Protein AF-A0A7S4WFC2-F1 (afdb_monomer)

Secondary structure (DSSP, 8-state):
-PPP------------------------TTHHHHHHHHHHHHHHHHHHHTT--HHHHHHHHHHHHTTS-HHHHHHHHHHH------------------------------------------------------------------HHHHHHHHTSHHHHHHTHHHHHTT-HHHHHHHHHHHHHTTTHHHHHHHHHHHHHHHHHHHHT-SEE-STT--EE--GGGHHHHHHHHHHHHHHHHHHHHHHHHHHHHHHHHHHHHHHHHHHH-HHHHHHHHHTS-----

Foldseek 3Di:
DDDDDDDDDDDDDPPPDDDPDDDDPPPDPPPVVVVVLLVLVLVLVVCVLQVPDPVVSVVSVVVSLVVPPPVVNVVVCVVVPDDPDDPDDDDDDDDDDDDDDDDDDDDDDDDDDDDDDDDDDDDDDPPPPPPPDPPVPPPPVVPQQFLLVLLVLVLDPVSQLQQVSCVSLVVVVVSVVLNVLCVVSVNPSSVVNSVVVLVQSLVCLCVLPQFRPPSNRTDGHDSVRSVVSVVSSVVSVVCVVVVVVVVVVVVVVVVVVVVVVVVVVVVVDVVVVVVVVVVPPPPDD

Sequence (285 aa):
PSWPESLPTQLEKPLLQSASLPASPRMSPLLPARLAKCGLCAAALLSVAAGEQPSSIEPRLQAVASSAGEDDASFLLQRTLMPAKAGAAASSQEAGGGTFERSPSVSVLMSSAVSDGMGIGSHALAQSSSRQEIEKGAVTSEVVKDKSALLAIEMFPPAWLLGLDRFYLGSFRTGIAKVLVSLLTLSLGGFAWGLVDFSAVVLNALRKEESIHVLGMHVDFTPNTLQAAFVLAVVDLVMLPLWVVAAKYAWKVRKGHRMERLKANAMKSPHFKTAAAADNPVKGT

Mean predicted aligned error: 17.45 Å

Radius of gyration: 34.37 Å; Cα contacts (8 Å, |Δi|>4): 127; chains: 1; bounding box: 94×67×101 Å

Solvent-accessible surface area (backbone atoms only — not comparable to full-atom values): 18298 Å² total; per-residue (Å²): 140,84,80,84,89,83,79,81,89,82,81,77,84,78,79,86,70,84,72,81,72,77,81,74,78,81,76,71,86,64,62,66,63,56,54,56,55,51,52,54,55,52,52,54,51,50,44,56,73,71,64,56,59,70,83,71,50,49,68,58,53,51,58,51,44,76,72,40,61,79,86,57,34,60,66,54,51,65,69,73,69,66,76,90,76,80,90,85,75,89,81,92,81,80,93,74,90,76,94,74,92,75,87,77,90,80,87,78,79,87,80,90,75,91,77,92,76,93,75,93,74,94,77,80,93,74,84,76,81,75,80,74,75,85,68,86,65,86,75,73,71,76,76,82,61,58,55,48,58,56,51,58,50,58,71,35,72,69,37,40,43,55,27,48,68,34,48,74,74,66,41,52,70,61,18,53,51,40,35,50,44,8,63,76,47,74,44,53,49,10,45,57,52,28,51,53,53,49,50,53,53,39,52,38,28,70,68,56,54,51,62,45,82,60,94,88,41,81,51,75,40,65,77,89,39,38,64,60,26,31,53,49,37,53,50,48,64,62,44,49,62,52,50,52,52,50,50,53,49,52,50,51,53,54,51,49,56,53,50,52,53,50,51,58,52,52,73,68,36,67,71,56,55,56,56,63,53,65,75,54,73,78,84,76,126

Organism: NCBI:txid311494

Structure (mmCIF, N/CA/C/O backbone):
data_AF-A0A7S4WFC2-F1
#
_entry.id   AF-A0A7S4WFC2-F1
#
loop_
_atom_site.group_PDB
_atom_site.id
_atom_site.type_symbol
_atom_site.label_atom_id
_atom_site.label_alt_id
_atom_site.label_comp_id
_atom_site.label_asym_id
_atom_site.label_entity_id
_atom_site.label_seq_id
_atom_site.pdbx_PDB_ins_code
_atom_site.Cartn_x
_atom_site.Cartn_y
_atom_site.Cartn_z
_atom_site.occupancy
_atom_site.B_iso_or_equiv
_atom_site.auth_seq_id
_atom_site.auth_comp_id
_atom_site.auth_asym_id
_atom_site.auth_atom_id
_atom_site.pdbx_PDB_model_num
ATOM 1 N N . PRO A 1 1 ? -4.093 -36.799 -49.318 1.00 52.41 1 PRO A N 1
ATOM 2 C CA . PRO A 1 1 ? -3.409 -35.531 -48.975 1.00 52.41 1 PRO A CA 1
ATOM 3 C C . PRO A 1 1 ? -2.200 -35.817 -48.072 1.00 52.41 1 PRO A C 1
ATOM 5 O O . PRO A 1 1 ? -2.279 -35.763 -46.849 1.00 52.41 1 PRO A O 1
ATOM 8 N N . SER A 1 2 ? -1.120 -36.244 -48.717 1.00 54.75 2 SER A N 1
ATOM 9 C CA . SER A 1 2 ? 0.165 -36.620 -48.130 1.00 54.75 2 SER A CA 1
ATOM 10 C C . SER A 1 2 ? 1.044 -35.380 -47.966 1.00 54.75 2 SER A C 1
ATOM 12 O O . SER A 1 2 ? 1.357 -34.715 -48.953 1.00 54.75 2 SER A O 1
ATOM 14 N N . TRP A 1 3 ? 1.428 -35.072 -46.730 1.00 57.53 3 TRP A N 1
ATOM 15 C CA . TRP A 1 3 ? 2.431 -34.053 -46.420 1.00 57.53 3 TRP A CA 1
ATOM 16 C C . TRP A 1 3 ? 3.835 -34.632 -46.647 1.00 57.53 3 TRP A C 1
ATOM 18 O O . TRP A 1 3 ? 4.069 -35.761 -46.216 1.00 57.53 3 TRP A O 1
ATOM 28 N N . PRO A 1 4 ? 4.769 -33.914 -47.295 1.00 62.41 4 PRO A N 1
ATOM 29 C CA . PRO A 1 4 ? 6.136 -34.395 -47.422 1.00 62.41 4 PRO A CA 1
ATOM 30 C C . PRO A 1 4 ? 6.951 -34.099 -46.154 1.00 62.41 4 PRO A C 1
ATOM 32 O O . PRO A 1 4 ? 7.176 -32.944 -45.786 1.00 62.41 4 PRO A O 1
ATOM 35 N N . GLU A 1 5 ? 7.419 -35.173 -45.518 1.00 59.69 5 GLU A N 1
ATOM 36 C CA . GLU A 1 5 ? 8.632 -35.206 -44.702 1.00 59.69 5 GLU A CA 1
ATOM 37 C C . GLU A 1 5 ? 9.844 -34.889 -45.583 1.00 59.69 5 GLU A C 1
ATOM 39 O O . GLU A 1 5 ? 10.191 -35.684 -46.448 1.00 59.69 5 GLU A O 1
ATOM 44 N N . SER A 1 6 ? 10.490 -33.746 -45.351 1.00 68.56 6 SER A N 1
ATOM 45 C CA . SER A 1 6 ? 11.953 -33.594 -45.389 1.00 68.56 6 SER A CA 1
ATOM 46 C C . SER A 1 6 ? 12.306 -32.110 -45.322 1.00 68.56 6 SER A C 1
ATOM 48 O O . SER A 1 6 ? 12.121 -31.381 -46.298 1.00 68.56 6 SER A O 1
ATOM 50 N N . LEU A 1 7 ? 12.871 -31.666 -44.200 1.00 55.25 7 LEU A N 1
ATOM 51 C CA . LEU A 1 7 ? 13.718 -30.477 -44.183 1.00 55.25 7 LEU A CA 1
ATOM 52 C C . LEU A 1 7 ? 15.073 -30.846 -43.568 1.00 55.25 7 LEU A C 1
ATOM 54 O O . LEU A 1 7 ? 15.112 -31.556 -42.560 1.00 55.25 7 LEU A O 1
ATOM 58 N N . PRO A 1 8 ? 16.173 -30.413 -44.202 1.00 56.69 8 PRO A N 1
ATOM 59 C CA . PRO A 1 8 ? 17.506 -30.897 -43.912 1.00 56.69 8 PRO A CA 1
ATOM 60 C C . PRO A 1 8 ? 18.038 -30.318 -42.601 1.00 56.69 8 PRO A C 1
ATOM 62 O O . PRO A 1 8 ? 18.092 -29.108 -42.384 1.00 56.69 8 PRO A O 1
ATOM 65 N N . THR A 1 9 ? 18.502 -31.226 -41.749 1.00 54.03 9 THR A N 1
ATOM 66 C CA . THR A 1 9 ? 19.661 -31.014 -40.889 1.00 54.03 9 THR A CA 1
ATOM 67 C C . THR A 1 9 ? 20.813 -30.483 -41.738 1.00 54.03 9 THR A C 1
ATOM 69 O O . THR A 1 9 ? 21.069 -31.030 -42.802 1.00 54.03 9 THR A O 1
ATOM 72 N N . GLN A 1 10 ? 21.481 -29.441 -41.238 1.00 59.28 10 GLN A N 1
ATOM 73 C CA . GLN A 1 10 ? 22.766 -28.844 -41.642 1.00 59.28 10 GLN A CA 1
ATOM 74 C C . GLN A 1 10 ? 22.606 -27.325 -41.798 1.00 59.28 10 GLN A C 1
ATOM 76 O O . GLN A 1 10 ? 22.475 -26.797 -42.898 1.00 59.28 10 GLN A O 1
ATOM 81 N N . LEU A 1 11 ? 22.655 -26.607 -40.674 1.00 53.47 11 LEU A N 1
ATOM 82 C CA . LEU A 1 11 ? 23.124 -25.226 -40.687 1.00 53.47 11 LEU A CA 1
ATOM 83 C C . LEU A 1 11 ? 24.150 -25.059 -39.566 1.00 53.47 11 LEU A C 1
ATOM 85 O O . LEU A 1 11 ? 23.829 -24.888 -38.393 1.00 53.47 11 LEU A O 1
ATOM 89 N N . GLU A 1 12 ? 25.383 -25.303 -39.996 1.00 47.44 12 GLU A N 1
ATOM 90 C CA . GLU A 1 12 ? 26.671 -24.790 -39.543 1.00 47.44 12 GLU A CA 1
ATOM 91 C C . GLU A 1 12 ? 26.732 -24.105 -38.171 1.00 47.44 12 GLU A C 1
ATOM 93 O O . GLU A 1 12 ? 26.150 -23.052 -37.919 1.00 47.44 12 GLU A O 1
ATOM 98 N N . LYS A 1 13 ? 27.575 -24.679 -37.306 1.00 50.09 13 LYS A N 1
ATOM 99 C CA . LYS A 1 13 ? 28.185 -23.987 -36.169 1.00 50.09 13 LYS A CA 1
ATOM 100 C C . LYS A 1 13 ? 29.138 -22.912 -36.712 1.00 50.09 13 LYS A C 1
ATOM 102 O O . LYS A 1 13 ? 30.162 -23.294 -37.282 1.00 50.09 13 LYS A O 1
ATOM 107 N N . PRO A 1 14 ? 28.901 -21.607 -36.500 1.00 52.91 14 PRO A N 1
ATOM 108 C CA . PRO A 1 14 ? 29.964 -20.639 -36.680 1.00 52.91 14 PRO A CA 1
ATOM 109 C C . PRO A 1 14 ? 30.997 -20.840 -35.569 1.00 52.91 14 PRO A C 1
ATOM 111 O O . PRO A 1 14 ? 30.683 -20.868 -34.376 1.00 52.91 14 PRO A O 1
ATOM 114 N N . LEU A 1 15 ? 32.239 -21.016 -36.008 1.00 47.28 15 LEU A N 1
ATOM 115 C CA . LEU A 1 15 ? 33.449 -20.915 -35.212 1.00 47.28 15 LEU A CA 1
ATOM 116 C C . LEU A 1 15 ? 33.350 -19.704 -34.276 1.00 47.28 15 LEU A C 1
ATOM 118 O O . LEU A 1 15 ? 33.265 -18.560 -34.720 1.00 47.28 15 LEU A O 1
ATOM 122 N N . LEU A 1 16 ? 33.379 -19.980 -32.972 1.00 46.16 16 LEU A N 1
ATOM 123 C CA . LEU A 1 16 ? 33.651 -19.008 -31.919 1.00 46.16 16 LEU A CA 1
ATOM 124 C C . LEU A 1 16 ? 35.089 -18.513 -32.096 1.00 46.16 16 LEU A C 1
ATOM 126 O O . LEU A 1 16 ? 36.021 -18.983 -31.448 1.00 46.16 16 LEU A O 1
ATOM 130 N N . GLN A 1 17 ? 35.266 -17.582 -33.026 1.00 49.91 17 GLN A N 1
ATOM 131 C CA . GLN A 1 17 ? 36.471 -16.793 -33.150 1.00 49.91 17 GLN A CA 1
ATOM 132 C C . GLN A 1 17 ? 36.454 -15.791 -31.995 1.00 49.91 17 GLN A C 1
ATOM 134 O O . GLN A 1 17 ? 35.516 -15.013 -31.820 1.00 49.91 17 GLN A O 1
ATOM 139 N N . SER A 1 18 ? 37.468 -15.902 -31.147 1.00 48.28 18 SER A N 1
ATOM 140 C CA . SER A 1 18 ? 37.708 -15.110 -29.950 1.00 48.28 18 SER A CA 1
ATOM 141 C C . SER A 1 18 ? 37.798 -13.617 -30.278 1.00 48.28 18 SER A C 1
ATOM 143 O O . SER A 1 18 ? 38.886 -13.077 -30.472 1.00 48.28 18 SER A O 1
ATOM 145 N N . ALA A 1 19 ? 36.655 -12.938 -30.330 1.00 44.38 19 ALA A N 1
ATOM 146 C CA . ALA A 1 19 ? 36.602 -11.490 -30.268 1.00 44.38 19 ALA A CA 1
ATOM 147 C C . ALA A 1 19 ? 36.966 -11.076 -28.837 1.00 44.38 19 ALA A C 1
ATOM 149 O O . ALA A 1 19 ? 36.216 -11.310 -27.886 1.00 44.38 19 ALA A O 1
ATOM 150 N N . SER A 1 20 ? 38.153 -10.496 -28.680 1.00 52.41 20 SER A N 1
ATOM 151 C CA . SER A 1 20 ? 38.583 -9.817 -27.465 1.00 52.41 20 SER A CA 1
ATOM 152 C C . SER A 1 20 ? 37.580 -8.712 -27.130 1.00 52.41 20 SER A C 1
ATOM 154 O O . SER A 1 20 ? 37.565 -7.655 -27.763 1.00 52.41 20 SER A O 1
ATOM 156 N N . LEU A 1 21 ? 36.713 -8.981 -26.154 1.00 45.16 21 LEU A N 1
ATOM 157 C CA . LEU A 1 21 ? 35.779 -8.006 -25.602 1.00 45.16 21 LEU A CA 1
ATOM 158 C C . LEU A 1 21 ? 36.563 -6.787 -25.085 1.00 45.16 21 LEU A C 1
ATOM 160 O O . LEU A 1 21 ? 37.533 -6.969 -24.343 1.00 45.16 21 LEU A O 1
ATOM 164 N N . PRO A 1 22 ? 36.161 -5.548 -25.422 1.00 53.41 22 PRO A N 1
ATOM 165 C CA . PRO A 1 22 ? 36.736 -4.368 -24.797 1.00 53.41 22 PRO A CA 1
ATOM 166 C C . PRO A 1 22 ? 36.472 -4.432 -23.291 1.00 53.41 22 PRO A C 1
ATOM 168 O O . PRO A 1 22 ? 35.359 -4.739 -22.856 1.00 53.41 22 PRO A O 1
ATOM 171 N N . ALA A 1 23 ? 37.524 -4.186 -22.508 1.00 51.16 23 ALA A N 1
ATOM 172 C CA . ALA A 1 23 ? 37.516 -4.244 -21.054 1.00 51.16 23 ALA A CA 1
ATOM 173 C C . ALA A 1 23 ? 36.266 -3.559 -20.480 1.00 51.16 23 ALA A C 1
ATOM 175 O O . ALA A 1 23 ? 36.055 -2.357 -20.648 1.00 51.16 23 ALA A O 1
ATOM 176 N N . SER A 1 24 ? 35.431 -4.357 -19.814 1.00 44.94 24 SER A N 1
ATOM 177 C CA . SER A 1 24 ? 34.225 -3.888 -19.143 1.00 44.94 24 SER A CA 1
ATOM 178 C C . SER A 1 24 ? 34.597 -2.761 -18.168 1.00 44.94 24 SER A C 1
ATOM 180 O O . SER A 1 24 ? 35.540 -2.936 -17.388 1.00 44.94 24 SER A O 1
ATOM 182 N N . PRO A 1 25 ? 33.891 -1.615 -18.169 1.00 51.44 25 PRO A N 1
ATOM 183 C CA . PRO A 1 25 ? 34.162 -0.547 -17.219 1.00 51.44 25 PRO A CA 1
ATOM 184 C C . PRO A 1 25 ? 33.995 -1.109 -15.806 1.00 51.44 25 PRO A C 1
ATOM 186 O O . PRO A 1 25 ? 32.926 -1.613 -15.454 1.00 51.44 25 PRO A O 1
ATOM 189 N N . ARG A 1 26 ? 35.076 -1.069 -15.013 1.00 45.34 26 ARG A N 1
ATOM 190 C CA . ARG A 1 26 ? 35.063 -1.405 -13.584 1.00 45.34 26 ARG A CA 1
ATOM 191 C C . ARG A 1 26 ? 33.970 -0.568 -12.920 1.00 45.34 26 ARG A C 1
ATOM 193 O O . ARG A 1 26 ? 34.162 0.620 -12.683 1.00 45.34 26 ARG A O 1
ATOM 200 N N . MET A 1 27 ? 32.816 -1.176 -12.642 1.00 44.88 27 MET A N 1
ATOM 201 C CA . MET A 1 27 ? 31.811 -0.565 -11.779 1.00 44.88 27 MET A CA 1
ATOM 202 C C . MET A 1 27 ? 32.432 -0.422 -10.392 1.00 44.88 27 MET A C 1
ATOM 204 O O . MET A 1 27 ? 32.779 -1.412 -9.749 1.00 44.88 27 MET A O 1
ATOM 208 N N . SER A 1 28 ? 32.612 0.821 -9.959 1.00 52.38 28 SER A N 1
ATOM 209 C CA . SER A 1 28 ? 33.155 1.164 -8.650 1.00 52.38 28 SER A CA 1
ATOM 210 C C . SER A 1 28 ? 32.331 0.503 -7.528 1.00 52.38 28 SER A C 1
ATOM 212 O O . SER A 1 28 ? 31.098 0.571 -7.568 1.00 52.38 28 SER A O 1
ATOM 214 N N . PRO A 1 29 ? 32.961 -0.079 -6.490 1.00 50.72 29 PRO A N 1
ATOM 215 C CA . PRO A 1 29 ? 32.299 -0.806 -5.396 1.00 50.72 29 PRO A CA 1
ATOM 216 C C . PRO A 1 29 ? 31.557 0.101 -4.388 1.00 50.72 29 PRO A C 1
ATOM 218 O O . PRO A 1 29 ? 31.429 -0.229 -3.213 1.00 50.72 29 PRO A O 1
ATOM 221 N N . LEU A 1 30 ? 31.040 1.254 -4.822 1.00 52.47 30 LEU A N 1
ATOM 222 C CA . LEU A 1 30 ? 30.407 2.253 -3.948 1.00 52.47 30 LEU A CA 1
ATOM 223 C C . LEU A 1 30 ? 28.926 1.974 -3.638 1.00 52.47 30 LEU A C 1
ATOM 225 O O . LEU A 1 30 ? 28.362 2.588 -2.733 1.00 52.47 30 LEU A O 1
ATOM 229 N N . LEU A 1 31 ? 28.278 1.053 -4.359 1.00 48.12 31 LEU A N 1
ATOM 230 C CA . LEU A 1 31 ? 26.866 0.721 -4.140 1.00 48.12 31 LEU A CA 1
ATOM 231 C C . LEU A 1 31 ? 26.568 -0.070 -2.842 1.00 48.12 31 LEU A C 1
ATOM 233 O O . LEU A 1 31 ? 25.611 0.298 -2.157 1.00 48.12 31 LEU A O 1
ATOM 237 N N . PRO A 1 32 ? 27.332 -1.117 -2.454 1.00 52.25 32 PRO A N 1
ATOM 238 C CA . PRO A 1 32 ? 27.004 -1.908 -1.262 1.00 52.25 32 PRO A CA 1
ATOM 239 C C . PRO A 1 32 ? 27.121 -1.111 0.048 1.00 52.25 32 PRO A C 1
ATOM 241 O O . PRO A 1 32 ? 26.314 -1.308 0.954 1.00 52.25 32 PRO A O 1
ATOM 244 N N . ALA A 1 33 ? 28.042 -0.146 0.131 1.00 56.19 33 ALA A N 1
ATOM 245 C CA . ALA A 1 33 ? 28.227 0.670 1.334 1.00 56.19 33 ALA A CA 1
ATOM 246 C C . ALA A 1 33 ? 27.042 1.615 1.614 1.00 56.19 33 ALA A C 1
ATOM 248 O O . ALA A 1 33 ? 26.686 1.846 2.770 1.00 56.19 33 ALA A O 1
ATOM 249 N N . ARG A 1 34 ? 26.387 2.142 0.568 1.00 54.94 34 ARG A N 1
ATOM 250 C CA . ARG A 1 34 ? 25.220 3.029 0.731 1.00 54.94 34 ARG A CA 1
ATOM 251 C C . ARG A 1 34 ? 23.952 2.266 1.119 1.00 54.94 34 ARG A C 1
ATOM 253 O O . ARG A 1 34 ? 23.160 2.772 1.907 1.00 54.94 34 ARG A O 1
ATOM 260 N N . LEU A 1 35 ? 23.788 1.037 0.625 1.00 54.22 35 LEU A N 1
ATOM 261 C CA . LEU A 1 35 ? 22.654 0.174 0.980 1.00 54.22 35 LEU A CA 1
ATOM 262 C C . LEU A 1 35 ? 22.724 -0.321 2.433 1.00 54.22 35 LEU A C 1
ATOM 264 O O . LEU A 1 35 ? 21.698 -0.337 3.110 1.00 54.22 35 LEU A O 1
ATOM 268 N N . ALA A 1 36 ? 23.919 -0.643 2.941 1.00 59.78 36 ALA A N 1
ATOM 269 C CA . ALA A 1 36 ? 24.103 -1.034 4.341 1.00 59.78 36 ALA A CA 1
ATOM 270 C C . ALA A 1 36 ? 23.755 0.108 5.318 1.00 59.78 36 ALA A C 1
ATOM 272 O O . ALA A 1 36 ? 23.040 -0.114 6.295 1.00 59.78 36 ALA A O 1
ATOM 273 N N . LYS A 1 37 ? 24.171 1.348 5.010 1.00 63.41 37 LYS A N 1
ATOM 274 C CA . LYS A 1 37 ? 23.833 2.539 5.814 1.00 63.41 37 LYS A CA 1
ATOM 275 C C . LYS A 1 37 ? 22.318 2.810 5.852 1.00 63.41 37 LYS A C 1
ATOM 277 O O . LYS A 1 37 ? 21.781 3.112 6.915 1.00 63.41 37 LYS A O 1
ATOM 282 N N . CYS A 1 38 ? 21.602 2.630 4.734 1.00 62.94 38 CYS A N 1
ATOM 283 C CA . CYS A 1 38 ? 20.137 2.756 4.712 1.00 62.94 38 CYS A CA 1
ATOM 284 C C . CYS A 1 38 ? 19.426 1.698 5.572 1.00 62.94 38 CYS A C 1
ATOM 286 O O . CYS A 1 38 ? 18.422 2.016 6.209 1.00 62.94 38 CYS A O 1
ATOM 288 N N . GLY A 1 39 ? 19.945 0.465 5.621 1.00 66.44 39 GLY A N 1
ATOM 289 C CA . GLY A 1 39 ? 19.376 -0.611 6.437 1.00 66.44 39 GLY A CA 1
ATOM 290 C C . GLY A 1 39 ? 19.415 -0.316 7.940 1.00 66.44 39 GLY A C 1
ATOM 291 O O . GLY A 1 39 ? 18.415 -0.515 8.628 1.00 66.44 39 GLY A O 1
ATOM 292 N N . LEU A 1 40 ? 20.529 0.229 8.445 1.00 67.25 40 LEU A N 1
ATOM 293 C CA . LEU A 1 40 ? 20.649 0.590 9.863 1.00 67.25 40 LEU A CA 1
ATOM 294 C C . LEU A 1 40 ? 19.766 1.784 10.258 1.00 67.25 40 LEU A C 1
ATOM 296 O O . LEU A 1 40 ? 19.155 1.751 11.325 1.00 67.25 40 LEU A O 1
ATOM 300 N N . CYS A 1 41 ? 19.624 2.801 9.398 1.00 66.50 41 CYS A N 1
ATOM 301 C CA . CYS A 1 41 ? 18.680 3.897 9.655 1.00 66.50 41 CYS A CA 1
ATOM 302 C C . CYS A 1 41 ? 17.225 3.411 9.693 1.00 66.50 41 CYS A C 1
ATOM 304 O O . CYS A 1 41 ? 16.454 3.854 10.542 1.00 66.50 41 CYS A O 1
ATOM 306 N N . ALA A 1 42 ? 16.848 2.485 8.806 1.00 61.62 42 ALA A N 1
ATOM 307 C CA . ALA A 1 42 ? 15.510 1.901 8.813 1.00 61.62 42 ALA A CA 1
ATOM 308 C C . ALA A 1 42 ? 15.245 1.097 10.097 1.00 61.62 42 ALA A C 1
ATOM 310 O O . ALA A 1 42 ? 14.173 1.234 10.678 1.00 61.62 42 ALA A O 1
ATOM 311 N N . ALA A 1 43 ? 16.226 0.324 10.578 1.00 66.81 43 ALA A N 1
ATOM 312 C CA . ALA A 1 43 ? 16.111 -0.435 11.825 1.00 66.81 43 ALA A CA 1
ATOM 313 C C . ALA A 1 43 ? 15.942 0.474 13.057 1.00 66.81 43 ALA A C 1
ATOM 315 O O . ALA A 1 43 ? 15.070 0.223 13.884 1.00 66.81 43 ALA A O 1
ATOM 316 N N . ALA A 1 44 ? 16.710 1.566 13.150 1.00 65.94 44 ALA A N 1
ATOM 317 C CA . ALA A 1 44 ? 16.574 2.534 14.240 1.00 65.94 44 ALA A CA 1
ATOM 318 C C . ALA A 1 44 ? 15.203 3.239 14.228 1.00 65.94 44 ALA A C 1
ATOM 320 O O . ALA A 1 44 ? 14.587 3.414 15.277 1.00 65.94 44 ALA A O 1
ATOM 321 N N . LEU A 1 45 ? 14.689 3.592 13.043 1.00 62.16 45 LEU A N 1
ATOM 322 C CA . LEU A 1 45 ? 13.350 4.173 12.896 1.00 62.16 45 LEU A CA 1
ATOM 323 C C . LEU A 1 45 ? 12.237 3.176 13.256 1.00 62.16 45 LEU A C 1
ATOM 325 O O . LEU A 1 45 ? 11.249 3.576 13.867 1.00 62.16 45 LEU A O 1
ATOM 329 N N . LEU A 1 46 ? 12.405 1.891 12.924 1.00 56.09 46 LEU A N 1
ATOM 330 C CA . LEU A 1 46 ? 11.482 0.818 13.313 1.00 56.09 46 LEU A CA 1
ATOM 331 C C . LEU A 1 46 ? 11.441 0.615 14.835 1.00 56.09 46 LEU A C 1
ATOM 333 O O . LEU A 1 46 ? 10.353 0.475 15.384 1.00 56.09 46 LEU A O 1
ATOM 337 N N . SER A 1 47 ? 12.586 0.672 15.521 1.00 67.75 47 SER A N 1
ATOM 338 C CA . SER A 1 47 ? 12.663 0.618 16.991 1.00 67.75 47 SER A CA 1
ATOM 339 C C . SER A 1 47 ? 11.940 1.790 17.665 1.00 67.75 47 SER A C 1
ATOM 341 O O . SER A 1 47 ? 11.175 1.594 18.608 1.00 67.75 47 SER A O 1
ATOM 343 N N . VAL A 1 48 ? 12.112 3.012 17.146 1.00 65.62 48 VAL A N 1
ATOM 344 C CA . VAL A 1 48 ? 11.392 4.197 17.649 1.00 65.62 48 VAL A CA 1
ATOM 345 C C . VAL A 1 48 ? 9.885 4.078 17.397 1.00 65.62 48 VAL A C 1
ATOM 347 O O . VAL A 1 48 ? 9.085 4.381 18.279 1.00 65.62 48 VAL A O 1
ATOM 350 N N . ALA A 1 49 ? 9.481 3.606 16.214 1.00 51.19 49 ALA A N 1
ATOM 351 C CA . ALA A 1 49 ? 8.072 3.401 15.874 1.00 51.19 49 ALA A CA 1
ATOM 352 C C . ALA A 1 49 ? 7.408 2.298 16.720 1.00 51.19 49 ALA A C 1
ATOM 354 O O . ALA A 1 49 ? 6.218 2.387 17.013 1.00 51.19 49 ALA A O 1
ATOM 355 N N . ALA A 1 50 ? 8.176 1.295 17.155 1.00 59.25 50 ALA A N 1
ATOM 356 C CA . ALA A 1 50 ? 7.719 0.238 18.055 1.00 59.25 50 ALA A CA 1
ATOM 357 C C . ALA A 1 50 ? 7.540 0.702 19.515 1.00 59.25 50 ALA A C 1
ATOM 359 O O . ALA A 1 50 ? 7.106 -0.086 20.353 1.00 59.25 50 ALA A O 1
ATOM 360 N N . GLY A 1 51 ? 7.850 1.965 19.831 1.00 58.44 51 GLY A N 1
ATOM 361 C CA . GLY A 1 51 ? 7.710 2.513 21.178 1.00 58.44 51 GLY A CA 1
ATOM 362 C C . GLY A 1 51 ? 8.772 2.014 22.160 1.00 58.44 51 GLY A C 1
ATOM 363 O O . GLY A 1 51 ? 8.528 2.038 23.366 1.00 58.44 51 GLY A O 1
ATOM 364 N N . GLU A 1 52 ? 9.940 1.561 21.677 1.00 71.56 52 GLU A N 1
ATOM 365 C CA . GLU A 1 52 ? 11.060 1.248 22.569 1.00 71.56 52 GLU A CA 1
ATOM 366 C C . GLU A 1 52 ? 11.469 2.500 23.360 1.00 71.56 52 GLU A C 1
ATOM 368 O O . GLU A 1 52 ? 11.585 3.606 22.826 1.00 71.56 52 GLU A O 1
ATOM 373 N N . GLN A 1 53 ? 11.681 2.314 24.665 1.00 66.19 53 GLN A N 1
ATOM 374 C CA . GLN A 1 53 ? 12.145 3.363 25.569 1.00 66.19 53 GLN A CA 1
ATOM 375 C C . GLN A 1 53 ? 13.470 3.963 25.050 1.00 66.19 53 GLN A C 1
ATOM 377 O O . GLN A 1 53 ? 14.377 3.201 24.698 1.00 66.19 53 GLN A O 1
ATOM 382 N N . PRO A 1 54 ? 13.631 5.303 25.044 1.00 73.88 54 PRO A N 1
ATOM 383 C CA . PRO A 1 54 ? 14.803 5.980 24.476 1.00 73.88 54 PRO A CA 1
ATOM 384 C C . PRO A 1 54 ? 16.149 5.474 25.015 1.00 73.88 54 PRO A C 1
ATOM 386 O O . PRO A 1 54 ? 17.130 5.421 24.275 1.00 73.88 54 PRO A O 1
ATOM 389 N N . SER A 1 55 ? 16.179 5.029 26.276 1.00 80.25 55 SER A N 1
ATOM 390 C CA . SER A 1 55 ? 17.369 4.488 26.945 1.00 80.25 55 SER A CA 1
ATOM 391 C C . SER A 1 55 ? 17.891 3.182 26.335 1.00 80.25 55 SER A C 1
ATOM 393 O O . SER A 1 55 ? 19.074 2.879 26.461 1.00 80.25 55 SER A O 1
ATOM 395 N N . SER A 1 56 ? 17.044 2.409 25.647 1.00 77.56 56 SER A N 1
ATOM 396 C 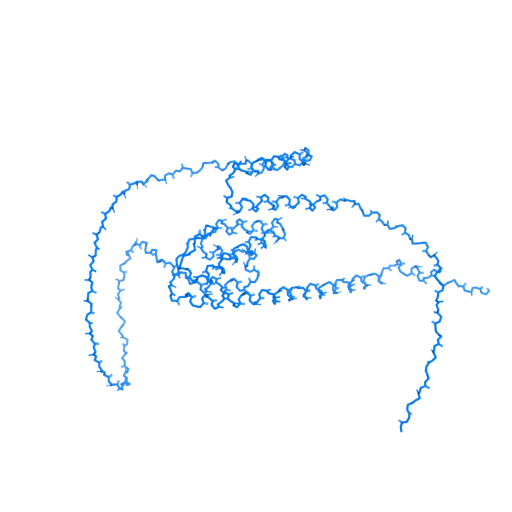CA . SER A 1 56 ? 17.455 1.175 24.960 1.00 77.56 56 SER A CA 1
ATOM 397 C C . SER A 1 56 ? 18.071 1.444 23.579 1.00 77.56 56 SER A C 1
ATOM 399 O O . SER A 1 56 ? 18.903 0.676 23.090 1.00 77.56 56 SER A O 1
ATOM 401 N N . ILE A 1 57 ? 17.697 2.562 22.951 1.00 76.88 57 ILE A N 1
ATOM 402 C CA . ILE A 1 57 ? 18.064 2.901 21.569 1.00 76.88 57 ILE A CA 1
ATOM 403 C C . ILE A 1 57 ? 19.442 3.584 21.510 1.00 76.88 57 ILE A C 1
ATOM 405 O O . ILE A 1 57 ? 20.194 3.403 20.549 1.00 76.88 57 ILE A O 1
ATOM 409 N N . GLU A 1 58 ? 19.806 4.322 22.559 1.00 78.56 58 GLU A N 1
ATOM 410 C CA . GLU A 1 58 ? 21.040 5.108 22.652 1.00 78.56 58 GLU A CA 1
ATOM 411 C C . GLU A 1 58 ? 22.347 4.317 22.399 1.00 78.56 58 GLU A C 1
ATOM 413 O O . GLU A 1 58 ? 23.122 4.741 21.534 1.00 78.56 58 GLU A O 1
ATOM 418 N N . PRO A 1 59 ? 22.602 3.143 23.020 1.00 80.12 59 PRO A N 1
ATOM 419 C CA . PRO A 1 59 ? 23.842 2.397 22.774 1.00 80.12 59 PRO A CA 1
ATOM 420 C C . PRO A 1 59 ? 23.935 1.857 21.339 1.00 80.12 59 PRO A C 1
ATOM 422 O O . PRO A 1 59 ? 25.025 1.750 20.777 1.00 80.12 59 PRO A O 1
ATOM 425 N N . ARG A 1 60 ? 22.792 1.554 20.705 1.00 76.31 60 ARG A N 1
ATOM 426 C CA . ARG A 1 60 ? 22.751 1.104 19.306 1.00 76.31 60 ARG A CA 1
ATOM 427 C C . ARG A 1 60 ? 23.074 2.251 18.357 1.00 76.31 60 ARG A C 1
ATOM 429 O O . ARG A 1 60 ? 23.873 2.061 17.448 1.00 76.31 60 ARG A O 1
ATOM 436 N N . LEU A 1 61 ? 22.517 3.440 18.592 1.00 73.75 61 LEU A N 1
ATOM 437 C CA . LEU A 1 61 ? 22.824 4.637 17.802 1.00 73.75 61 LEU A CA 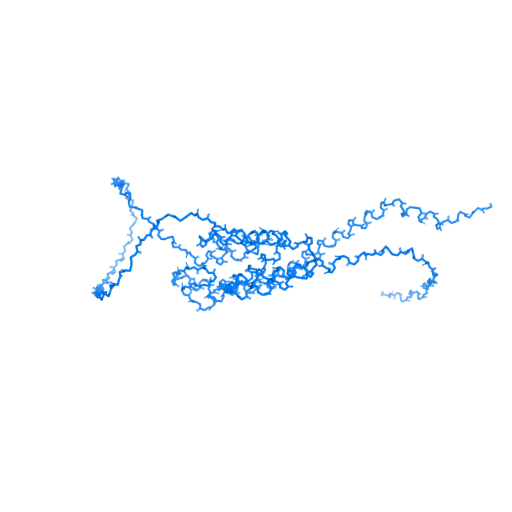1
ATOM 438 C C . LEU A 1 61 ? 24.295 5.054 17.930 1.00 73.75 61 LEU A C 1
ATOM 440 O O . LEU A 1 61 ? 24.904 5.409 16.922 1.00 73.75 61 LEU A O 1
ATOM 444 N N . GLN A 1 62 ? 24.889 4.945 19.121 1.00 78.62 62 GLN A N 1
ATOM 445 C CA . GLN A 1 62 ? 26.318 5.208 19.323 1.00 78.62 62 GLN A CA 1
ATOM 446 C C . GLN A 1 62 ? 27.212 4.214 18.568 1.00 78.62 62 GLN A C 1
ATOM 448 O O . GLN A 1 62 ? 28.201 4.628 17.964 1.00 78.62 62 GLN A O 1
ATOM 453 N N . ALA A 1 63 ? 26.843 2.930 18.521 1.00 74.19 63 ALA A N 1
ATOM 454 C CA . ALA A 1 63 ? 27.558 1.931 17.724 1.00 74.19 63 ALA A CA 1
ATOM 455 C C . ALA A 1 63 ? 27.453 2.184 16.206 1.00 74.19 63 ALA A C 1
ATOM 457 O O . ALA A 1 63 ? 28.383 1.885 15.459 1.00 74.19 63 ALA A O 1
ATOM 458 N N . VAL A 1 64 ? 26.340 2.760 15.730 1.00 69.38 64 VAL A N 1
ATOM 459 C CA . VAL A 1 64 ? 26.221 3.187 14.325 1.00 69.38 64 VAL A CA 1
ATOM 460 C C . VAL A 1 64 ? 27.085 4.418 14.058 1.00 69.38 64 VAL A C 1
ATOM 462 O O . VAL A 1 64 ? 27.799 4.449 13.054 1.00 69.38 64 VAL A O 1
ATOM 465 N N . ALA A 1 65 ? 27.053 5.403 14.958 1.00 68.69 65 ALA A N 1
ATOM 466 C CA . ALA A 1 65 ? 27.802 6.649 14.829 1.00 68.69 65 ALA A CA 1
ATOM 467 C C . ALA A 1 65 ? 29.321 6.421 14.803 1.00 68.69 65 ALA A C 1
ATOM 469 O O . ALA A 1 65 ? 30.003 7.060 14.012 1.00 68.69 65 ALA A O 1
ATOM 470 N N . SER A 1 66 ? 29.845 5.466 15.578 1.00 72.69 66 SER A N 1
ATOM 471 C CA . SER A 1 66 ? 31.275 5.122 15.570 1.00 72.69 66 SER A CA 1
ATOM 472 C C . SER A 1 66 ? 31.738 4.393 14.301 1.00 72.69 66 SER A C 1
ATOM 474 O O . SER A 1 66 ? 32.931 4.368 14.010 1.00 72.69 66 SER A O 1
ATOM 476 N N . SER A 1 67 ? 30.813 3.823 13.519 1.00 67.06 67 SER A N 1
ATOM 477 C CA . SER A 1 67 ? 31.113 3.169 12.233 1.00 67.06 67 SER A CA 1
ATOM 478 C C . SER A 1 67 ? 31.023 4.111 11.022 1.00 67.06 67 SER A C 1
ATOM 480 O O . SER A 1 67 ? 31.522 3.792 9.939 1.00 67.06 67 SER A O 1
ATOM 482 N N . ALA A 1 68 ? 30.380 5.270 11.183 1.00 59.88 68 ALA A N 1
ATOM 483 C CA . ALA A 1 68 ? 30.319 6.312 10.170 1.00 59.88 68 ALA A CA 1
ATOM 484 C C . ALA A 1 68 ? 31.515 7.251 10.375 1.00 59.88 68 ALA A C 1
ATOM 486 O O . ALA A 1 68 ? 31.602 7.905 11.406 1.00 59.88 68 ALA A O 1
ATOM 487 N N . GLY A 1 69 ? 32.450 7.287 9.418 1.00 67.56 69 GLY A N 1
ATOM 488 C CA . GLY A 1 69 ? 33.633 8.157 9.486 1.00 67.56 69 GLY A CA 1
ATOM 489 C C . GLY A 1 69 ? 33.295 9.607 9.864 1.00 67.56 69 GLY A C 1
ATOM 490 O O . GLY A 1 69 ? 32.208 10.091 9.540 1.00 67.56 69 GLY A O 1
ATOM 491 N N . GLU A 1 70 ? 34.230 10.265 10.558 1.00 61.03 70 GLU A N 1
ATOM 492 C CA . GLU A 1 70 ? 34.060 11.529 11.306 1.00 61.03 70 GLU A CA 1
ATOM 493 C C . GLU A 1 70 ? 33.325 12.655 10.557 1.00 61.03 70 GLU A C 1
ATOM 495 O O . GLU A 1 70 ? 32.606 13.436 11.187 1.00 61.03 70 GLU A O 1
ATOM 500 N N . ASP A 1 71 ? 33.416 12.696 9.227 1.00 60.88 71 ASP A N 1
ATOM 501 C CA . ASP A 1 71 ? 32.786 13.729 8.399 1.00 60.88 71 ASP A CA 1
ATOM 502 C C . ASP A 1 71 ? 31.246 13.606 8.303 1.00 60.88 71 ASP A C 1
ATOM 504 O O . ASP A 1 71 ? 30.560 14.605 8.094 1.00 60.88 71 ASP A O 1
ATOM 508 N N . ASP A 1 72 ? 30.670 12.410 8.499 1.00 56.41 72 ASP A N 1
ATOM 509 C CA . ASP A 1 72 ? 29.213 12.173 8.428 1.00 56.41 72 ASP A CA 1
ATOM 510 C C . ASP A 1 72 ? 28.532 12.212 9.820 1.00 56.41 72 ASP A C 1
ATOM 512 O O . ASP A 1 72 ? 27.320 12.437 9.932 1.00 56.41 72 ASP A O 1
ATOM 516 N N . ALA A 1 73 ? 29.289 11.976 10.899 1.00 53.91 73 ALA A N 1
ATOM 517 C CA . ALA A 1 73 ? 28.755 11.786 12.254 1.00 53.91 73 ALA A CA 1
ATOM 518 C C . ALA A 1 73 ? 28.236 13.089 12.889 1.00 53.91 73 ALA A C 1
ATOM 520 O O . ALA A 1 73 ? 27.219 13.094 13.592 1.00 53.91 73 ALA A O 1
ATOM 521 N N . SER A 1 74 ? 28.889 14.212 12.592 1.00 54.97 74 SER A N 1
ATOM 522 C CA . SER A 1 74 ? 28.527 15.542 13.094 1.00 54.97 74 SER A CA 1
ATOM 523 C C . SER A 1 74 ? 27.197 16.043 12.508 1.00 54.97 74 SER A C 1
ATOM 525 O O . SER A 1 74 ? 26.392 16.635 13.230 1.00 54.97 74 SER A O 1
ATOM 527 N N . PHE A 1 75 ? 26.884 15.699 11.252 1.00 54.38 75 PHE A N 1
ATOM 528 C CA . PHE A 1 75 ? 25.609 16.057 10.614 1.00 54.38 75 PHE A CA 1
ATOM 529 C C . PHE A 1 75 ? 24.409 15.269 11.179 1.00 54.38 75 PHE A C 1
ATOM 531 O O . PHE A 1 75 ? 23.296 15.795 11.264 1.00 54.38 75 PHE A O 1
ATOM 538 N N . LEU A 1 76 ? 24.619 14.015 11.603 1.00 54.88 76 LEU A N 1
ATOM 539 C CA . LEU A 1 76 ? 23.569 13.166 12.184 1.00 54.88 76 LEU A CA 1
ATOM 540 C C . LEU A 1 76 ? 23.310 13.470 13.668 1.00 54.88 76 LEU A C 1
ATOM 542 O O . LEU A 1 76 ? 22.151 13.504 14.092 1.00 54.88 76 LEU A O 1
ATOM 546 N N . LEU A 1 77 ? 24.351 13.772 14.450 1.00 55.31 77 LEU A N 1
ATOM 547 C CA . LEU A 1 77 ? 24.201 14.183 15.852 1.00 55.31 77 LEU A CA 1
ATOM 548 C C . LEU A 1 77 ? 23.482 15.533 15.979 1.00 55.31 77 LEU A C 1
ATOM 550 O O . LEU A 1 77 ? 22.578 15.672 16.804 1.00 55.31 77 LEU A O 1
ATOM 554 N N . GLN A 1 78 ? 23.788 16.496 15.105 1.00 55.47 78 GLN A N 1
ATOM 555 C CA . GLN A 1 78 ? 23.189 17.833 15.158 1.00 55.47 78 GLN A CA 1
ATOM 556 C C . GLN A 1 78 ? 21.692 17.852 14.796 1.00 55.47 78 GLN A C 1
ATOM 558 O O . GLN A 1 78 ? 20.969 18.757 15.209 1.00 55.47 78 GLN A O 1
ATOM 563 N N . ARG A 1 79 ? 21.201 16.835 14.070 1.00 56.03 79 ARG A N 1
ATOM 564 C CA . ARG A 1 79 ? 19.786 16.719 13.672 1.00 56.03 79 ARG A CA 1
ATOM 565 C C . ARG A 1 79 ? 18.942 15.867 14.625 1.00 56.03 79 ARG A C 1
ATOM 567 O O . ARG A 1 79 ? 17.723 16.013 14.632 1.00 56.03 79 ARG A O 1
ATOM 574 N N . THR A 1 80 ? 19.578 15.020 15.437 1.00 53.62 80 THR A N 1
ATOM 575 C CA . THR A 1 80 ? 18.896 14.117 16.385 1.00 53.62 80 THR A CA 1
ATOM 576 C C . THR A 1 80 ? 18.817 14.707 17.804 1.00 53.62 80 THR A C 1
ATOM 578 O O . THR A 1 80 ? 17.913 14.363 18.556 1.00 53.62 80 THR A O 1
ATOM 581 N N . LEU A 1 81 ? 19.705 15.649 18.157 1.00 45.69 81 LEU A N 1
ATOM 582 C CA . LEU A 1 81 ? 19.799 16.276 19.489 1.00 45.69 81 LEU A CA 1
ATOM 583 C C . LEU A 1 81 ? 19.366 17.755 19.536 1.00 45.69 81 LEU A C 1
ATOM 585 O O . LEU A 1 81 ? 19.865 18.516 20.359 1.00 45.69 81 LEU A O 1
ATOM 589 N N . MET A 1 82 ? 18.432 18.197 18.690 1.00 43.84 82 MET A N 1
ATOM 590 C CA . MET A 1 82 ? 17.771 19.495 18.902 1.00 43.84 82 MET A CA 1
ATOM 591 C C . MET A 1 82 ? 16.594 19.308 19.875 1.00 43.84 82 MET A C 1
ATOM 593 O O . MET A 1 82 ? 15.570 18.749 19.473 1.00 43.84 82 MET A O 1
ATOM 597 N N . PRO A 1 83 ? 16.693 19.747 21.147 1.00 43.91 83 PRO A N 1
ATOM 598 C CA . PRO A 1 83 ? 15.568 19.700 22.065 1.00 43.91 83 PRO A CA 1
ATOM 599 C C . PRO A 1 83 ? 14.522 20.729 21.634 1.00 43.91 83 PRO A C 1
ATOM 601 O O . PRO A 1 83 ? 14.808 21.922 21.520 1.00 43.91 83 PRO A O 1
ATOM 604 N N . ALA A 1 84 ? 13.283 20.273 21.452 1.00 43.78 84 ALA A N 1
ATOM 605 C CA . ALA A 1 84 ? 12.113 21.139 21.445 1.00 43.78 84 ALA A CA 1
ATOM 606 C C . ALA A 1 84 ? 11.983 21.785 22.836 1.00 43.78 84 ALA A C 1
ATOM 608 O O . ALA A 1 84 ? 11.361 21.240 23.747 1.00 43.78 84 ALA A O 1
ATOM 609 N N . LYS A 1 85 ? 12.646 22.929 23.021 1.00 38.19 85 LYS A N 1
ATOM 610 C CA . LYS A 1 85 ? 12.606 23.711 24.252 1.00 38.19 85 LYS A CA 1
ATOM 611 C C . LYS A 1 85 ? 11.470 24.734 24.165 1.00 38.19 85 LYS A C 1
ATOM 613 O O . LYS A 1 85 ? 11.505 25.637 23.342 1.00 38.19 85 LYS A O 1
ATOM 618 N N . ALA A 1 86 ? 10.529 24.573 25.093 1.00 35.44 86 ALA A N 1
ATOM 619 C CA . ALA A 1 86 ? 9.634 25.581 25.661 1.00 35.44 86 ALA A CA 1
ATOM 620 C C . ALA A 1 86 ? 8.514 26.168 24.778 1.00 35.44 86 ALA A C 1
ATOM 622 O O . ALA A 1 86 ? 8.623 27.243 24.201 1.00 35.44 86 ALA A O 1
ATOM 623 N N . GLY A 1 87 ? 7.360 25.505 24.861 1.00 31.34 87 GLY A N 1
ATOM 624 C CA . GLY A 1 87 ? 6.036 26.128 24.855 1.00 31.34 87 GLY A CA 1
ATOM 625 C C . GLY A 1 87 ? 5.214 25.555 26.012 1.00 31.34 87 GLY A C 1
ATOM 626 O O . GLY A 1 87 ? 4.196 24.914 25.786 1.00 31.34 87 GLY A O 1
ATOM 627 N N . ALA A 1 88 ? 5.727 25.683 27.240 1.00 35.66 88 ALA A N 1
ATOM 628 C CA . ALA A 1 88 ? 5.034 25.295 28.463 1.00 35.66 88 ALA A CA 1
ATOM 629 C C . ALA A 1 88 ? 4.349 26.532 29.054 1.00 35.66 88 ALA A C 1
ATOM 631 O O . ALA A 1 88 ? 4.996 27.365 29.683 1.00 35.66 88 ALA A O 1
ATOM 632 N N . ALA A 1 89 ? 3.041 26.639 28.841 1.00 35.00 89 ALA A N 1
ATOM 633 C CA . ALA A 1 89 ? 2.158 27.467 29.645 1.00 35.00 89 ALA A CA 1
ATOM 634 C C . ALA A 1 89 ? 0.799 26.762 29.760 1.00 35.00 89 ALA A C 1
ATOM 636 O O . ALA A 1 89 ? 0.155 26.501 28.751 1.00 35.00 89 ALA A O 1
ATOM 637 N N . ALA A 1 90 ? 0.416 26.492 31.011 1.00 35.78 90 ALA A N 1
ATOM 638 C CA . ALA A 1 90 ? -0.934 26.215 31.503 1.00 35.78 90 ALA A CA 1
ATOM 639 C C . ALA A 1 90 ? -1.670 24.962 30.976 1.00 35.78 90 ALA A C 1
ATOM 641 O O . ALA A 1 90 ? -2.237 24.961 29.895 1.00 35.78 90 ALA A O 1
ATOM 642 N N . SER A 1 91 ? -1.820 23.941 31.825 1.00 36.59 91 SER A N 1
ATOM 643 C CA . SER A 1 91 ? -2.960 23.900 32.755 1.00 36.59 91 SER A CA 1
ATOM 644 C C . SER A 1 91 ? -2.788 22.763 33.766 1.00 36.59 91 SER A C 1
ATOM 646 O O . SER A 1 91 ? -2.743 21.589 33.404 1.00 36.59 91 SER A O 1
ATOM 648 N N . SER A 1 92 ? -2.711 23.131 35.041 1.00 43.66 92 SER A N 1
ATOM 649 C CA . SER A 1 92 ? -3.068 22.261 36.156 1.00 43.66 92 SER A CA 1
ATOM 650 C C . SER A 1 92 ? -4.579 22.021 36.149 1.00 43.66 92 SER A C 1
ATOM 652 O O . SER A 1 92 ? -5.325 22.992 36.078 1.00 43.66 92 SER A O 1
ATOM 654 N N . GLN A 1 93 ? -5.013 20.769 36.272 1.00 41.44 93 GLN A N 1
ATOM 655 C CA . GLN A 1 93 ? -6.296 20.365 36.868 1.00 41.44 93 GLN A CA 1
ATOM 656 C C . GLN A 1 93 ? -6.209 18.854 37.119 1.00 41.44 93 GLN A C 1
ATOM 658 O O . GLN A 1 93 ? -6.032 18.067 36.198 1.00 41.44 93 GLN A O 1
ATOM 663 N N .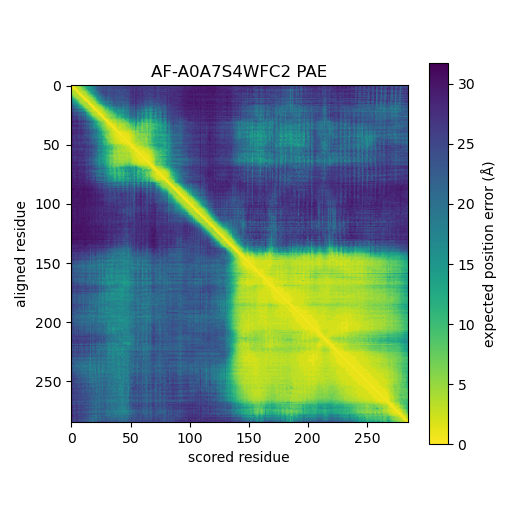 GLU A 1 94 ? -5.861 18.490 38.348 1.00 40.19 94 GLU A N 1
ATOM 664 C CA . GLU A 1 94 ? -6.770 18.097 39.435 1.00 40.19 94 GLU A CA 1
ATOM 665 C C . GLU A 1 94 ? -7.129 16.612 39.382 1.00 40.19 94 GLU A C 1
ATOM 667 O O . GLU A 1 94 ? -7.947 16.136 38.600 1.00 40.19 94 GLU A O 1
ATOM 672 N N . ALA A 1 95 ? -6.477 15.894 40.293 1.00 40.84 95 ALA A N 1
ATOM 673 C CA . ALA A 1 95 ? -6.940 14.636 40.823 1.00 40.84 95 ALA A CA 1
ATOM 674 C C . ALA A 1 95 ? -8.277 14.868 41.543 1.00 40.84 95 ALA A C 1
ATOM 676 O O . ALA A 1 95 ? -8.331 15.578 42.543 1.00 40.84 95 ALA A O 1
ATOM 677 N N . GLY A 1 96 ? -9.337 14.243 41.042 1.00 34.66 96 GLY A N 1
ATOM 678 C CA . GLY A 1 96 ? -10.636 14.175 41.696 1.00 34.66 96 GLY A CA 1
ATOM 679 C C . GLY A 1 96 ? -11.129 12.738 41.671 1.00 34.66 96 GLY A C 1
ATOM 680 O O . GLY A 1 96 ? -11.700 12.290 40.683 1.00 34.66 96 GLY A O 1
ATOM 681 N N . GLY A 1 97 ? -10.862 12.005 42.752 1.00 40.91 97 GLY A N 1
ATOM 682 C CA . GLY A 1 97 ? -11.516 10.733 43.025 1.00 40.91 97 GLY A CA 1
ATOM 683 C C . GLY A 1 97 ? -13.000 10.952 43.311 1.00 40.91 97 GLY A C 1
ATOM 684 O O . GLY A 1 97 ? -13.374 11.887 44.017 1.00 40.91 97 GLY A O 1
ATOM 685 N N . GLY A 1 98 ? -13.839 10.074 42.769 1.00 32.78 98 GLY A N 1
ATOM 686 C CA . GLY A 1 98 ? -15.281 10.112 42.962 1.00 32.78 98 GLY A CA 1
ATOM 687 C C . GLY A 1 98 ? -15.916 8.789 42.565 1.00 32.78 98 GLY A C 1
ATOM 688 O O . GLY A 1 98 ? -16.403 8.628 41.454 1.00 32.78 98 GLY A O 1
ATOM 689 N N . THR A 1 99 ? -15.899 7.832 43.489 1.00 43.78 99 THR A N 1
ATOM 690 C CA . THR A 1 99 ? -16.841 6.712 43.528 1.00 43.78 99 THR A CA 1
ATOM 691 C C . THR A 1 99 ? -18.265 7.257 43.608 1.00 43.78 99 THR A C 1
ATOM 693 O O . THR A 1 99 ? -18.625 7.871 44.612 1.00 43.78 99 THR A O 1
ATOM 696 N N . PHE A 1 100 ? -19.085 7.008 42.588 1.00 41.38 100 PHE A N 1
ATOM 697 C CA . PHE A 1 100 ? -20.535 7.146 42.701 1.00 41.38 100 PHE A CA 1
ATOM 698 C C . PHE A 1 100 ? -21.243 6.058 41.887 1.00 41.38 100 PHE A C 1
ATOM 700 O O . PHE A 1 100 ? -21.410 6.154 40.673 1.00 41.38 100 PHE A O 1
ATOM 707 N N . GLU A 1 101 ? -21.653 5.006 42.597 1.00 47.53 101 GLU A N 1
ATOM 708 C CA . GLU A 1 101 ? -22.765 4.144 42.210 1.00 47.53 101 GLU A CA 1
ATOM 709 C C . GLU A 1 101 ? -24.034 4.986 42.028 1.00 47.53 101 GLU A C 1
ATOM 711 O O . GLU A 1 101 ? -24.478 5.652 42.966 1.00 47.53 101 GLU A O 1
ATOM 716 N N . ARG A 1 102 ? -24.699 4.855 40.876 1.00 40.81 102 ARG A N 1
ATOM 717 C CA . ARG A 1 102 ? -26.167 4.824 40.846 1.00 40.81 102 ARG A CA 1
ATOM 718 C C . ARG A 1 102 ? -26.699 4.207 39.557 1.00 40.81 102 ARG A C 1
ATOM 720 O O . ARG A 1 102 ? -26.650 4.812 38.492 1.00 40.81 102 ARG A O 1
ATOM 727 N N . SER A 1 103 ? -27.283 3.019 39.708 1.00 46.44 103 SER A N 1
ATOM 728 C CA . SER A 1 103 ? -28.353 2.534 38.831 1.00 46.44 103 SER A CA 1
ATOM 729 C C . SER A 1 103 ? -29.514 3.533 38.814 1.00 46.44 103 SER A C 1
ATOM 731 O O . SER A 1 103 ? -29.847 4.113 39.852 1.00 46.44 103 SER A O 1
ATOM 733 N N . PRO A 1 104 ? -30.205 3.647 37.673 1.00 56.88 104 PRO A N 1
ATOM 734 C CA . PRO A 1 104 ? -31.626 3.337 37.727 1.00 56.88 104 PRO A CA 1
ATOM 735 C C . PRO A 1 104 ? -32.041 2.351 36.631 1.00 56.88 104 PRO A C 1
ATOM 737 O O . PRO A 1 104 ? -31.816 2.545 35.440 1.00 56.88 104 PRO A O 1
ATOM 740 N N . SER A 1 105 ? -32.718 1.299 37.076 1.00 46.81 105 SER A N 1
ATOM 741 C CA . SER A 1 105 ? -33.589 0.451 36.276 1.00 46.81 105 SER A CA 1
ATOM 742 C C . SER A 1 105 ? -34.713 1.289 35.663 1.00 46.81 105 SER A C 1
ATOM 744 O O . SER A 1 105 ? -35.580 1.777 36.389 1.00 46.81 105 SER A O 1
ATOM 746 N N . VAL A 1 106 ? -34.729 1.422 34.338 1.00 49.84 106 VAL A N 1
ATOM 747 C CA . VAL A 1 106 ? -35.900 1.908 33.603 1.00 49.84 106 VAL A CA 1
ATOM 748 C C . VAL A 1 106 ? -36.536 0.721 32.891 1.00 49.84 106 VAL A C 1
ATOM 750 O O . VAL A 1 106 ? -36.099 0.276 31.834 1.00 49.84 106 VAL A O 1
ATOM 753 N N . SER A 1 107 ? -37.585 0.195 33.512 1.00 55.56 107 SER A N 1
ATOM 754 C CA . SER A 1 107 ? -38.589 -0.656 32.888 1.00 55.56 107 SER A CA 1
ATOM 755 C C . SER A 1 107 ? -39.460 0.198 31.960 1.00 55.56 107 SER A C 1
ATOM 757 O O . SER A 1 107 ? -40.248 1.008 32.451 1.00 55.56 107 SER A O 1
ATOM 759 N N . VAL A 1 108 ? -39.353 0.017 30.640 1.00 50.03 108 VAL A N 1
ATOM 760 C CA . VAL A 1 108 ? -40.359 0.523 29.689 1.00 50.03 108 VAL A CA 1
ATOM 761 C C . VAL A 1 108 ? -41.213 -0.636 29.199 1.00 50.03 108 VAL A C 1
ATOM 763 O O . VAL A 1 108 ? -40.719 -1.635 28.680 1.00 50.03 108 VAL A O 1
ATOM 766 N N . LEU A 1 109 ? -42.510 -0.460 29.439 1.00 53.72 109 LEU A N 1
ATOM 767 C CA . LEU A 1 109 ? -43.629 -1.311 29.075 1.00 53.72 109 LEU A CA 1
ATOM 768 C C . LEU A 1 109 ? -43.689 -1.637 27.579 1.00 53.72 109 LEU A C 1
ATOM 770 O O . LEU A 1 109 ? -43.412 -0.807 26.715 1.00 53.72 109 LEU A O 1
ATOM 774 N N . MET A 1 110 ? -44.216 -2.830 27.314 1.00 56.00 110 MET A N 1
ATOM 775 C CA . MET A 1 110 ? -44.817 -3.218 26.046 1.00 56.00 110 MET A CA 1
ATOM 776 C C . MET A 1 110 ? -45.927 -2.253 25.611 1.00 56.00 110 MET A C 1
ATOM 778 O O . MET A 1 110 ? -46.790 -1.884 26.407 1.00 56.00 110 MET A O 1
ATOM 782 N N . SER A 1 111 ? -45.975 -1.955 24.314 1.00 50.88 111 SER A N 1
ATOM 783 C CA . SER A 1 111 ? -47.214 -1.562 23.650 1.00 50.88 111 SER A CA 1
ATOM 784 C C . SER A 1 111 ? -47.308 -2.275 22.306 1.00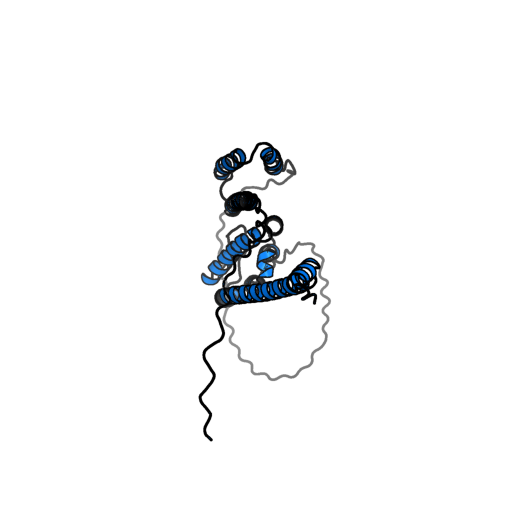 50.88 111 SER A C 1
ATOM 786 O O . SER A 1 111 ? -46.693 -1.901 21.312 1.00 50.88 111 SER A O 1
ATOM 788 N N . SER A 1 112 ? -48.050 -3.375 22.324 1.00 55.34 112 SER A N 1
ATOM 789 C CA . SER A 1 112 ? -48.651 -4.001 21.159 1.00 55.34 112 SER A CA 1
ATOM 790 C C . SER A 1 112 ? -49.869 -3.180 20.737 1.00 55.34 112 SER A C 1
ATOM 792 O O . SER A 1 112 ? -50.827 -3.089 21.503 1.00 55.34 112 SER A O 1
ATOM 794 N N . ALA A 1 113 ? -49.869 -2.641 19.521 1.00 53.41 113 ALA A N 1
ATOM 795 C CA . ALA A 1 113 ? -51.097 -2.253 18.838 1.00 53.41 113 ALA A CA 1
ATOM 796 C C . ALA A 1 113 ? -50.898 -2.336 17.322 1.00 53.41 113 ALA A C 1
ATOM 798 O O . ALA A 1 113 ? -50.148 -1.575 16.716 1.00 53.41 113 ALA A O 1
ATOM 799 N N . VAL A 1 114 ? -51.585 -3.319 16.751 1.00 55.56 114 VAL A N 1
ATOM 800 C CA . VAL A 1 114 ? -51.942 -3.451 15.340 1.00 55.56 114 VAL A CA 1
ATOM 801 C C . VAL A 1 114 ? -52.624 -2.167 14.861 1.00 55.56 114 VAL A C 1
ATOM 803 O O . VAL A 1 114 ? -53.507 -1.658 15.548 1.00 55.56 114 VAL A O 1
ATOM 806 N N . SER A 1 115 ? -52.274 -1.689 13.667 1.00 55.75 115 SER A N 1
ATOM 807 C CA . SER A 1 115 ? -53.183 -0.865 12.867 1.00 55.75 115 SER A CA 1
ATOM 808 C C . SER A 1 115 ? -52.860 -1.020 11.382 1.00 55.75 115 SER A C 1
ATOM 810 O O . SER A 1 115 ? -51.910 -0.430 10.867 1.00 55.75 115 SER A O 1
ATOM 812 N N . ASP A 1 116 ? -53.655 -1.857 10.716 1.00 56.38 116 ASP A N 1
ATOM 813 C CA . ASP A 1 116 ? -53.856 -1.827 9.271 1.00 56.38 116 ASP A CA 1
ATOM 814 C C . ASP A 1 116 ? -54.495 -0.485 8.891 1.00 56.38 116 ASP A C 1
ATOM 816 O O . ASP A 1 116 ? -55.511 -0.089 9.463 1.00 56.38 116 ASP A O 1
ATOM 820 N N . GLY A 1 117 ? -53.925 0.229 7.920 1.00 45.78 117 GLY A N 1
ATOM 821 C CA . GLY A 1 117 ? -54.449 1.542 7.548 1.00 45.78 117 GLY A CA 1
ATOM 822 C C . GLY A 1 117 ? -53.796 2.148 6.318 1.00 45.78 117 GLY A C 1
ATOM 823 O O . GLY A 1 117 ? -52.906 2.984 6.411 1.00 45.78 117 GLY A O 1
ATOM 824 N N . MET A 1 118 ? -54.281 1.727 5.154 1.00 58.25 118 MET A N 1
ATOM 825 C CA . MET A 1 118 ? -54.054 2.339 3.848 1.00 58.25 118 MET A CA 1
ATOM 826 C C . MET A 1 118 ? -54.546 3.799 3.855 1.00 58.25 118 MET A C 1
ATOM 828 O O . MET A 1 118 ? -55.715 4.049 4.137 1.00 58.25 118 MET A O 1
ATOM 832 N N . GLY A 1 119 ? -53.674 4.766 3.547 1.00 44.25 119 GLY A N 1
ATOM 833 C CA . GLY A 1 119 ? -54.028 6.188 3.583 1.00 44.25 119 GLY A CA 1
ATOM 834 C C . GLY A 1 119 ? -53.089 7.068 2.764 1.00 44.25 119 GLY A C 1
ATOM 835 O O . GLY A 1 119 ? -52.072 7.544 3.255 1.00 44.25 119 GLY A O 1
ATOM 836 N N . ILE A 1 120 ? -53.465 7.292 1.506 1.00 55.09 120 ILE A N 1
ATOM 837 C CA . ILE A 1 120 ? -52.973 8.372 0.644 1.00 55.09 120 ILE A CA 1
ATOM 838 C C . ILE A 1 120 ? -53.468 9.691 1.253 1.00 55.09 120 ILE A C 1
ATOM 840 O O . ILE A 1 120 ? -54.676 9.899 1.345 1.00 55.09 120 ILE A O 1
ATOM 844 N N . GLY A 1 121 ? -52.565 10.576 1.679 1.00 41.06 121 GLY A N 1
ATOM 845 C CA . GLY A 1 121 ? -52.951 11.833 2.319 1.00 41.06 121 GLY A CA 1
ATOM 846 C C . GLY A 1 121 ? -51.847 12.883 2.315 1.00 41.06 121 GLY A C 1
ATOM 847 O O . GLY A 1 121 ? -50.928 12.847 3.126 1.00 41.06 121 GLY A O 1
ATOM 848 N N . SER A 1 122 ? -51.973 13.833 1.394 1.00 59.28 122 SER A N 1
ATOM 849 C CA . SER A 1 122 ? -51.232 15.089 1.321 1.00 59.28 122 SER A CA 1
ATOM 850 C C . SER A 1 122 ? -51.435 15.944 2.577 1.00 59.28 122 SER A C 1
ATOM 852 O O . SER A 1 122 ? -52.537 16.426 2.805 1.00 59.28 122 SER A O 1
ATOM 854 N N . HIS A 1 123 ? -50.374 16.220 3.335 1.00 42.47 123 HIS A N 1
ATOM 855 C CA . HIS A 1 123 ? -50.317 17.329 4.296 1.00 42.47 123 HIS A CA 1
ATOM 856 C C . HIS A 1 123 ? -48.908 17.935 4.226 1.00 42.47 123 HIS A C 1
ATOM 858 O O . HIS A 1 123 ? -47.915 17.259 4.461 1.00 42.47 123 HIS A O 1
ATOM 864 N N . ALA A 1 124 ? -48.762 19.100 3.599 1.00 47.00 124 ALA A N 1
ATOM 865 C CA . ALA A 1 124 ? -48.993 20.425 4.177 1.00 47.00 124 ALA A CA 1
ATOM 866 C C . ALA A 1 124 ? -47.771 20.903 4.974 1.00 47.00 124 ALA A C 1
ATOM 868 O O . ALA A 1 124 ? -47.488 20.460 6.082 1.00 47.00 124 ALA A O 1
ATOM 869 N N . LEU A 1 125 ? -47.069 21.841 4.335 1.00 52.62 125 LEU A N 1
ATOM 870 C CA . LEU A 1 125 ? -46.039 22.715 4.875 1.00 52.62 125 LEU A CA 1
ATOM 871 C C . LEU A 1 125 ? -46.475 23.306 6.225 1.00 52.62 125 LEU A C 1
ATOM 873 O O . LEU A 1 125 ? -47.239 24.266 6.269 1.00 52.62 125 LEU A O 1
ATOM 877 N N . ALA A 1 126 ? -45.947 22.771 7.319 1.00 47.00 126 ALA A N 1
ATOM 878 C CA . ALA A 1 126 ? -45.879 23.464 8.597 1.00 47.00 126 ALA A CA 1
ATOM 879 C C . ALA A 1 126 ? -44.405 23.760 8.867 1.00 47.00 126 ALA A C 1
ATOM 881 O O . ALA A 1 126 ? -43.672 22.985 9.475 1.00 47.00 126 ALA A O 1
ATOM 882 N N . GLN A 1 127 ? -43.969 24.889 8.317 1.00 50.84 127 GLN A N 1
ATOM 883 C CA . GLN A 1 127 ? -42.662 25.488 8.528 1.00 50.84 127 GLN A CA 1
ATOM 884 C C . GLN A 1 127 ? -42.625 26.062 9.952 1.00 50.84 127 GLN A C 1
ATOM 886 O O . GLN A 1 127 ? -42.806 27.256 10.177 1.00 50.84 127 GLN A O 1
ATOM 891 N N . SER A 1 128 ? -42.451 25.188 10.942 1.00 48.06 128 SER A N 1
ATOM 892 C CA . SER A 1 128 ? -42.188 25.572 12.324 1.00 48.06 128 SER A CA 1
ATOM 893 C C . SER A 1 128 ? -40.775 26.139 12.407 1.00 48.06 128 SER A C 1
ATOM 895 O O . SER A 1 128 ? -39.791 25.416 12.533 1.00 48.06 128 SER A O 1
ATOM 897 N N . SER A 1 129 ? -40.713 27.464 12.291 1.00 50.16 129 SER A N 1
ATOM 898 C CA . SER A 1 129 ? -39.570 28.322 12.583 1.00 50.16 129 SER A CA 1
ATOM 899 C C . SER A 1 129 ? -39.229 28.236 14.074 1.00 50.16 129 SER A C 1
ATOM 901 O O . SER A 1 129 ? -39.546 29.131 14.859 1.00 50.16 129 SER A O 1
ATOM 903 N N . SER A 1 130 ? -38.588 27.141 14.477 1.00 47.16 130 SER A N 1
ATOM 904 C CA . SER A 1 130 ? -37.884 27.040 15.747 1.00 47.16 130 SER A CA 1
ATOM 905 C C . SER A 1 130 ? -36.648 27.930 15.675 1.00 47.16 130 SER A C 1
ATOM 907 O O . SER A 1 130 ? -35.616 27.610 15.091 1.00 47.16 130 SER A O 1
ATOM 909 N N . ARG A 1 131 ? -36.808 29.107 16.273 1.00 43.78 131 ARG A N 1
ATOM 910 C CA . ARG A 1 131 ? -35.760 30.024 16.699 1.00 43.78 131 ARG A CA 1
ATOM 911 C C . ARG A 1 131 ? -34.804 29.251 17.617 1.00 43.78 131 ARG A C 1
ATOM 913 O O . ARG A 1 131 ? -35.017 29.198 18.821 1.00 43.78 131 ARG A O 1
ATOM 920 N N . GLN A 1 132 ? -33.803 28.597 17.027 1.00 43.00 132 GLN A N 1
ATOM 921 C CA . GLN A 1 132 ? -32.656 28.062 17.750 1.00 43.00 132 GLN A CA 1
ATOM 922 C C . GLN A 1 132 ? -31.902 29.254 18.329 1.00 43.00 132 GLN A C 1
ATOM 924 O O . GLN A 1 132 ? -31.229 30.000 17.616 1.00 43.00 132 GLN A O 1
ATOM 929 N N . GLU A 1 133 ? -32.087 29.464 19.628 1.00 52.78 133 GLU A N 1
ATOM 930 C CA . GLU A 1 133 ? -31.156 30.244 20.418 1.00 52.78 133 GLU A CA 1
ATOM 931 C C . GLU A 1 133 ? -29.762 29.663 20.209 1.00 52.78 133 GLU A C 1
ATOM 933 O O . GLU A 1 133 ? -29.524 28.460 20.325 1.00 52.78 133 GLU A O 1
ATOM 938 N N . ILE A 1 134 ? -28.861 30.558 19.822 1.00 55.81 134 ILE A N 1
ATOM 939 C CA . ILE A 1 134 ? -27.439 30.325 19.638 1.00 55.81 134 ILE A CA 1
ATOM 940 C C . ILE A 1 134 ? -26.858 30.143 21.040 1.00 55.81 134 ILE A C 1
ATOM 942 O O . ILE A 1 134 ? -26.219 31.033 21.597 1.00 55.81 134 ILE A O 1
ATOM 946 N N . GLU A 1 135 ? -27.128 28.995 21.649 1.00 54.41 135 GLU A N 1
ATOM 947 C CA . GLU A 1 135 ? -26.365 28.545 22.790 1.00 54.41 135 GLU A CA 1
ATOM 948 C C . GLU A 1 135 ? -25.043 28.037 22.224 1.00 54.41 135 GLU A C 1
ATOM 950 O O . GLU A 1 135 ? -24.941 26.986 21.594 1.00 54.41 135 GLU A O 1
ATOM 955 N N . LYS A 1 136 ? -24.012 28.862 22.393 1.00 54.81 136 LYS A N 1
ATOM 956 C CA . LYS A 1 136 ? -22.613 28.590 22.064 1.00 54.81 136 LYS A CA 1
ATOM 957 C C . LYS A 1 136 ? -22.037 27.541 23.030 1.00 54.81 136 LYS A C 1
ATOM 959 O O . LYS A 1 136 ? -20.943 27.708 23.555 1.00 54.81 136 LYS A O 1
ATOM 964 N N . GLY A 1 137 ? -22.794 26.481 23.297 1.00 51.25 137 GLY A N 1
ATOM 965 C CA . GLY A 1 137 ? -22.283 25.242 23.843 1.00 51.25 137 GLY A CA 1
ATOM 966 C C . GLY A 1 137 ? -21.540 24.561 22.711 1.00 51.25 137 GLY A C 1
ATOM 967 O O . GLY A 1 137 ? -22.130 24.252 21.678 1.00 51.25 137 GLY A O 1
ATOM 968 N N . ALA A 1 138 ? -20.231 24.391 22.862 1.00 57.44 138 ALA A N 1
ATOM 969 C CA . ALA A 1 138 ? -19.443 23.559 21.972 1.00 57.44 138 ALA A CA 1
ATOM 970 C C . ALA A 1 138 ? -19.943 22.114 22.117 1.00 57.44 138 ALA A C 1
ATOM 972 O O . ALA A 1 138 ? -19.371 21.317 22.851 1.00 57.44 138 ALA A O 1
ATOM 973 N N . VAL A 1 139 ? -21.053 21.795 21.447 1.00 55.75 139 VAL A N 1
ATOM 974 C CA . VAL A 1 139 ? -21.479 20.433 21.169 1.00 55.75 139 VAL A CA 1
ATOM 975 C C . VAL A 1 139 ? -20.400 19.900 20.247 1.00 55.75 139 VAL A C 1
ATOM 977 O O . VAL A 1 139 ? -20.458 20.042 19.027 1.00 55.75 139 VAL A O 1
ATOM 980 N N . THR A 1 140 ? -19.346 19.354 20.844 1.00 61.47 140 THR A N 1
ATOM 981 C CA . THR A 1 140 ? -18.466 18.426 20.161 1.00 61.47 140 THR A CA 1
ATOM 982 C C . THR A 1 140 ? -19.350 17.230 19.861 1.00 61.47 140 THR A C 1
ATOM 984 O O . THR A 1 140 ? -19.457 16.316 20.673 1.00 61.47 140 THR A O 1
ATOM 987 N N . SER A 1 141 ? -20.083 17.296 18.746 1.00 57.59 141 SER A N 1
ATOM 988 C CA . SER A 1 141 ? -20.727 16.137 18.155 1.00 57.59 141 SER A CA 1
ATOM 989 C C . SER A 1 141 ? -19.619 15.113 18.024 1.00 57.59 141 SER A C 1
ATOM 991 O O . SER A 1 141 ? -18.700 15.298 17.219 1.00 57.59 141 SER A O 1
ATOM 993 N N . GLU A 1 142 ? -19.634 14.131 18.914 1.00 69.81 142 GLU A N 1
ATOM 994 C CA . GLU A 1 142 ? -18.655 13.069 18.929 1.00 69.81 142 GLU A CA 1
ATOM 995 C C . GLU A 1 142 ? -18.783 12.406 17.564 1.00 69.81 142 GLU A C 1
ATOM 997 O O . GLU A 1 142 ? -19.824 11.843 17.224 1.00 69.81 142 GLU A O 1
ATOM 1002 N N . VAL A 1 143 ? -17.801 12.659 16.697 1.00 74.62 143 VAL A N 1
ATOM 1003 C CA . VAL A 1 143 ? -17.850 12.204 15.312 1.00 74.62 143 VAL A CA 1
ATOM 1004 C C . VAL A 1 143 ? -17.813 10.690 15.390 1.00 74.62 143 VAL A C 1
ATOM 1006 O O . VAL A 1 143 ? -16.758 10.115 15.653 1.00 74.62 143 VAL A O 1
ATOM 1009 N N . VAL A 1 144 ? -18.977 10.064 15.216 1.00 79.94 144 VAL A N 1
ATOM 1010 C CA . VAL A 1 144 ? -19.109 8.612 15.162 1.00 79.94 144 VAL A CA 1
ATOM 1011 C C . VAL A 1 144 ? -18.302 8.162 13.951 1.00 79.94 144 VAL A C 1
ATOM 1013 O O . VAL A 1 144 ? -18.653 8.447 12.807 1.00 79.94 144 VAL A O 1
ATOM 1016 N N . LYS A 1 145 ? -17.143 7.555 14.211 1.00 82.44 145 LYS A N 1
ATOM 1017 C CA . LYS A 1 145 ? -16.237 7.071 13.170 1.00 82.44 145 LYS A CA 1
ATOM 1018 C C . LYS A 1 145 ? -16.669 5.667 12.780 1.00 82.44 145 LYS A C 1
ATOM 1020 O O . LYS A 1 145 ? -16.636 4.749 13.597 1.00 82.44 145 LYS A O 1
ATOM 1025 N N . ASP A 1 146 ? -17.028 5.493 11.517 1.00 85.75 146 ASP A N 1
ATOM 1026 C CA . ASP A 1 146 ? -17.413 4.188 10.999 1.00 85.75 146 ASP A CA 1
ATOM 1027 C C . ASP A 1 146 ? -16.182 3.301 10.779 1.00 85.75 146 ASP A C 1
ATOM 1029 O O . ASP A 1 146 ? -15.260 3.645 10.032 1.00 85.75 146 ASP A O 1
ATOM 1033 N N . LYS A 1 147 ? -16.186 2.103 11.378 1.00 84.62 147 LYS A N 1
ATOM 1034 C CA . LYS A 1 147 ? -15.115 1.102 11.204 1.00 84.62 147 LYS A CA 1
ATOM 1035 C C . LYS A 1 147 ? -14.963 0.665 9.744 1.00 84.62 147 LYS A C 1
ATOM 1037 O O . LYS A 1 147 ? -13.864 0.373 9.281 1.00 84.62 147 LYS A O 1
ATOM 1042 N N . SER A 1 148 ? -16.072 0.644 9.008 1.00 84.81 148 SER A N 1
ATOM 1043 C CA . SER A 1 148 ? -16.108 0.310 7.584 1.00 84.81 148 SER A CA 1
ATOM 1044 C C . SER A 1 148 ? -15.397 1.349 6.720 1.00 84.81 148 SER A C 1
ATOM 1046 O O . SER A 1 148 ? -14.736 0.967 5.761 1.00 84.81 148 SER A O 1
ATOM 1048 N N . ALA A 1 149 ? -15.482 2.639 7.060 1.00 89.38 149 ALA A N 1
ATOM 1049 C CA . ALA A 1 149 ? -14.789 3.696 6.327 1.00 89.38 149 ALA A CA 1
ATOM 1050 C C . ALA A 1 149 ? -13.267 3.572 6.479 1.00 89.38 149 ALA A C 1
ATOM 1052 O O . ALA A 1 149 ? -12.542 3.732 5.498 1.00 89.38 149 ALA A O 1
ATOM 1053 N N . LEU A 1 150 ? -12.792 3.214 7.678 1.00 89.25 150 LEU A N 1
ATOM 1054 C CA . LEU A 1 150 ? -11.376 2.940 7.929 1.00 89.25 150 LEU A CA 1
ATOM 1055 C C . LEU A 1 150 ? -10.866 1.802 7.027 1.00 89.25 150 LEU A C 1
ATOM 1057 O O . LEU A 1 150 ? -9.894 1.985 6.301 1.00 89.25 150 LEU A O 1
ATOM 1061 N N . LEU A 1 151 ? -11.579 0.671 6.998 1.00 89.12 151 LEU A N 1
ATOM 1062 C CA . LEU A 1 151 ? -11.232 -0.474 6.146 1.00 89.12 151 LEU A CA 1
ATOM 1063 C C . LEU A 1 151 ? -11.369 -0.158 4.649 1.00 89.12 151 LEU A C 1
ATOM 1065 O O . LEU A 1 151 ? -10.542 -0.576 3.850 1.00 89.12 151 LEU A O 1
ATOM 1069 N N . ALA A 1 152 ? -12.359 0.645 4.249 1.00 90.12 152 ALA A N 1
ATOM 1070 C CA . ALA A 1 152 ? -12.516 1.075 2.860 1.00 90.12 152 ALA A CA 1
ATOM 1071 C C . ALA A 1 152 ? -11.334 1.932 2.378 1.00 90.12 152 ALA A C 1
ATOM 1073 O O . ALA A 1 152 ? -10.883 1.778 1.243 1.00 90.12 152 ALA A O 1
ATOM 1074 N N . ILE A 1 153 ? -10.814 2.819 3.234 1.00 90.88 153 ILE A N 1
ATOM 1075 C CA . ILE A 1 153 ? -9.588 3.579 2.953 1.00 90.88 153 ILE A CA 1
ATOM 1076 C C . ILE A 1 153 ? -8.396 2.621 2.862 1.00 90.88 153 ILE A C 1
ATOM 1078 O O . ILE A 1 153 ? -7.528 2.803 2.006 1.00 90.88 153 ILE A O 1
ATOM 1082 N N . GLU A 1 154 ? -8.371 1.579 3.693 1.00 86.88 154 GLU A N 1
ATOM 1083 C CA . GLU A 1 154 ? -7.332 0.554 3.655 1.00 86.88 154 GLU A CA 1
ATOM 1084 C C . GLU A 1 154 ? -7.384 -0.345 2.411 1.00 86.88 154 GLU A C 1
ATOM 1086 O O . GLU A 1 154 ? -6.339 -0.799 1.958 1.00 86.88 154 GLU A O 1
ATOM 1091 N N . MET A 1 155 ? -8.527 -0.518 1.749 1.00 87.56 155 MET A N 1
ATOM 1092 C CA . MET A 1 155 ? -8.583 -1.303 0.505 1.00 87.56 155 MET A CA 1
ATOM 1093 C C . MET A 1 155 ? -7.696 -0.744 -0.626 1.00 87.56 155 MET A C 1
ATOM 1095 O O . MET A 1 155 ? -7.430 -1.436 -1.613 1.00 87.56 155 MET A O 1
ATOM 1099 N N . PHE A 1 156 ? -7.244 0.512 -0.522 1.00 91.00 156 PHE A N 1
ATOM 1100 C CA . PHE A 1 156 ? -6.411 1.173 -1.522 1.00 91.00 156 PHE A CA 1
ATOM 1101 C C . PHE A 1 156 ? -4.922 1.152 -1.124 1.00 91.00 156 PHE A C 1
ATOM 1103 O O . PHE A 1 156 ? -4.501 1.946 -0.280 1.00 91.00 156 PHE A O 1
ATOM 1110 N N . PRO A 1 157 ? -4.053 0.373 -1.806 1.00 86.88 157 PRO A N 1
ATOM 1111 C CA . PRO A 1 157 ? -2.620 0.318 -1.484 1.00 86.88 157 PRO A CA 1
ATOM 1112 C C . PRO A 1 157 ? -1.887 1.679 -1.462 1.00 86.88 157 PRO A C 1
ATOM 1114 O O . PRO A 1 157 ? -0.993 1.867 -0.634 1.00 86.88 157 PRO A O 1
ATOM 1117 N N . PRO A 1 158 ? -2.226 2.670 -2.318 1.00 89.25 158 PRO A N 1
ATOM 1118 C CA . PRO A 1 158 ? -1.633 4.004 -2.221 1.00 89.25 158 PRO A CA 1
ATOM 1119 C C . PRO A 1 158 ? -2.008 4.752 -0.935 1.00 89.25 158 PRO A C 1
ATOM 1121 O O . PRO A 1 158 ? -1.205 5.540 -0.438 1.00 89.25 158 PRO A O 1
ATOM 1124 N N . ALA A 1 159 ? -3.199 4.505 -0.382 1.00 90.69 159 ALA A N 1
ATOM 1125 C CA . ALA A 1 159 ? -3.655 5.143 0.849 1.00 90.69 159 ALA A CA 1
ATOM 1126 C C . ALA A 1 159 ? -2.814 4.699 2.058 1.00 90.69 159 ALA A C 1
ATOM 1128 O O . ALA A 1 159 ? -2.473 5.536 2.898 1.00 90.69 159 ALA A O 1
ATOM 1129 N N . TRP A 1 160 ? -2.383 3.430 2.089 1.00 86.44 160 TRP A N 1
ATOM 1130 C CA . TRP A 1 160 ? -1.461 2.903 3.106 1.00 86.44 160 TRP A CA 1
ATOM 1131 C C . TRP A 1 160 ? -0.118 3.628 3.121 1.00 86.44 160 TRP A C 1
ATOM 1133 O O . TRP A 1 160 ? 0.399 3.970 4.185 1.00 86.44 160 TRP A O 1
ATOM 1143 N N . LEU A 1 161 ? 0.436 3.894 1.936 1.00 87.25 161 LEU A N 1
ATOM 1144 C CA . LEU A 1 161 ? 1.723 4.579 1.785 1.00 87.25 161 LEU A CA 1
ATOM 1145 C C . LEU A 1 161 ? 1.663 6.056 2.191 1.00 87.25 161 LEU A C 1
ATOM 1147 O O . LEU A 1 161 ? 2.683 6.614 2.604 1.00 87.25 161 LEU A O 1
ATOM 1151 N N . LEU A 1 162 ? 0.488 6.679 2.056 1.00 88.69 162 LEU A N 1
ATOM 1152 C CA . LEU A 1 162 ? 0.245 8.085 2.384 1.00 88.69 162 LEU A CA 1
ATOM 1153 C C . LEU A 1 162 ? -0.180 8.311 3.840 1.00 88.69 162 LEU A C 1
ATOM 1155 O O . LEU A 1 162 ? -0.198 9.455 4.284 1.00 88.69 162 LEU A O 1
ATOM 1159 N N . GLY A 1 163 ? -0.507 7.259 4.594 1.00 88.25 163 GLY A N 1
ATOM 1160 C CA . GLY A 1 163 ? -0.917 7.400 5.992 1.00 88.25 163 GLY A CA 1
ATOM 1161 C C . GLY A 1 163 ? -2.307 8.021 6.180 1.00 88.25 163 GLY A C 1
ATOM 1162 O O . GLY A 1 163 ? -2.542 8.706 7.178 1.00 88.25 163 GLY A O 1
ATOM 1163 N N . LEU A 1 164 ? -3.216 7.831 5.211 1.00 91.31 164 LEU A N 1
ATOM 1164 C CA . LEU A 1 164 ? -4.589 8.359 5.277 1.00 91.31 164 LEU A CA 1
ATOM 1165 C C . LEU A 1 164 ? -5.394 7.778 6.448 1.00 91.31 164 LEU A C 1
ATOM 1167 O O . LEU A 1 164 ? -6.247 8.472 6.997 1.00 91.31 164 LEU A O 1
ATOM 1171 N N . ASP A 1 165 ? -5.059 6.561 6.875 1.00 90.62 165 ASP A N 1
ATOM 1172 C CA . ASP A 1 165 ? -5.571 5.904 8.078 1.00 90.62 165 ASP A CA 1
ATOM 1173 C C . ASP A 1 165 ? -5.419 6.795 9.321 1.00 90.62 165 ASP A C 1
ATOM 1175 O O . ASP A 1 165 ? -6.378 7.058 10.046 1.00 90.62 165 ASP A O 1
ATOM 1179 N N . ARG A 1 166 ? -4.232 7.370 9.532 1.00 91.06 166 ARG A N 1
ATOM 1180 C CA . ARG A 1 166 ? -3.964 8.223 10.701 1.00 91.06 166 ARG A CA 1
ATOM 1181 C C . ARG A 1 166 ? -4.612 9.594 10.609 1.00 91.06 166 ARG A C 1
ATOM 1183 O O . ARG A 1 166 ? -5.007 10.147 11.637 1.00 91.06 166 ARG A O 1
ATOM 1190 N N . PHE A 1 167 ? -4.754 10.128 9.398 1.00 92.50 167 PHE A N 1
ATOM 1191 C CA . PHE A 1 167 ? -5.484 11.374 9.182 1.00 92.50 167 PHE A CA 1
ATOM 1192 C C . PHE A 1 167 ? -6.979 11.205 9.464 1.00 92.50 167 PHE A C 1
ATOM 1194 O O . PHE A 1 167 ? -7.555 12.056 10.137 1.00 92.50 167 PHE A O 1
ATOM 1201 N N . TYR A 1 168 ? -7.580 10.085 9.049 1.00 91.19 168 TYR A N 1
ATOM 1202 C CA . TYR A 1 168 ? -8.980 9.772 9.349 1.00 91.19 168 TYR A CA 1
ATOM 1203 C C . TYR A 1 168 ? -9.228 9.620 10.858 1.00 91.19 168 TYR A C 1
ATOM 1205 O O . TYR A 1 168 ? -10.218 10.110 11.400 1.00 91.19 168 TYR A O 1
ATOM 1213 N N . LEU A 1 169 ? -8.280 9.011 11.573 1.00 88.94 169 LEU A N 1
ATOM 1214 C CA . LEU A 1 169 ? -8.362 8.843 13.023 1.00 88.94 169 LEU A CA 1
ATOM 1215 C C . LEU A 1 169 ? -8.157 10.147 13.815 1.00 88.94 169 LEU A C 1
ATOM 1217 O O . LEU A 1 169 ? -8.455 10.172 15.010 1.00 88.94 169 LEU A O 1
ATOM 1221 N N . GLY A 1 170 ? -7.728 11.237 13.169 1.00 89.44 170 GLY A N 1
ATOM 1222 C CA . GLY A 1 170 ? -7.464 12.536 13.800 1.00 89.44 170 GLY A CA 1
ATOM 1223 C C . GLY A 1 170 ? -6.056 12.666 14.394 1.00 89.44 170 GLY A C 1
ATOM 1224 O O . GLY A 1 170 ? -5.717 13.688 14.990 1.00 89.44 170 GLY A O 1
ATOM 1225 N N . SER A 1 171 ? -5.194 11.665 14.205 1.00 89.88 171 SER A N 1
ATOM 1226 C CA . SER A 1 171 ? -3.804 11.673 14.668 1.00 89.88 171 SER A CA 1
ATOM 1227 C C . SER A 1 171 ? -2.890 12.369 13.649 1.00 89.88 171 SER A C 1
ATOM 1229 O O . SER A 1 171 ? -1.961 11.776 13.103 1.00 89.88 171 SER A O 1
ATOM 1231 N N . PHE A 1 172 ? -3.122 13.662 13.394 1.00 91.31 172 PHE A N 1
ATOM 1232 C CA . PHE A 1 172 ? -2.395 14.426 12.364 1.00 91.31 172 PHE A CA 1
ATOM 1233 C C . PHE A 1 172 ? -0.869 14.380 12.522 1.00 91.31 172 PHE A C 1
ATOM 1235 O O . PHE A 1 172 ? -0.140 14.300 11.536 1.00 91.31 172 PHE A O 1
ATOM 1242 N N . ARG A 1 173 ? -0.373 14.393 13.766 1.00 93.38 173 ARG A N 1
ATOM 1243 C CA . ARG A 1 173 ? 1.070 14.396 14.061 1.00 93.38 173 ARG A CA 1
ATOM 1244 C C . ARG A 1 173 ? 1.754 13.113 13.585 1.00 93.38 173 ARG A C 1
ATOM 1246 O O . ARG A 1 173 ? 2.819 13.188 12.976 1.00 93.38 173 ARG A O 1
ATOM 1253 N N . THR A 1 174 ? 1.142 11.953 13.828 1.00 91.31 174 THR A N 1
ATOM 1254 C CA . THR A 1 174 ? 1.694 10.659 13.396 1.00 91.31 174 THR A CA 1
ATOM 1255 C C . THR A 1 174 ? 1.513 10.453 11.895 1.00 91.31 174 THR A C 1
ATOM 1257 O O . THR A 1 174 ? 2.424 9.939 11.253 1.00 91.31 174 THR A O 1
ATOM 1260 N N . GLY A 1 175 ? 0.414 10.948 11.313 1.00 91.94 175 GLY A N 1
ATOM 1261 C CA . GLY A 1 175 ? 0.219 10.979 9.859 1.00 91.94 175 GLY A CA 1
ATOM 1262 C C . GLY A 1 175 ? 1.324 11.758 9.134 1.00 91.94 175 GLY A C 1
ATOM 1263 O O . GLY A 1 175 ? 1.959 11.232 8.222 1.00 91.94 175 GLY A O 1
ATOM 1264 N N . ILE A 1 176 ? 1.641 12.976 9.591 1.00 94.62 176 ILE A N 1
ATOM 1265 C CA . ILE A 1 176 ? 2.730 13.789 9.015 1.00 94.62 176 ILE A CA 1
ATOM 1266 C C . ILE A 1 176 ? 4.087 13.095 9.186 1.00 94.62 176 ILE A C 1
ATOM 1268 O O . ILE A 1 176 ? 4.876 13.055 8.242 1.00 94.62 176 ILE A O 1
ATOM 1272 N N . ALA A 1 177 ? 4.359 12.515 10.360 1.00 93.12 177 ALA A N 1
ATOM 1273 C CA . ALA A 1 177 ? 5.595 11.769 10.595 1.00 93.12 177 ALA A CA 1
ATOM 1274 C C . ALA A 1 177 ? 5.736 10.579 9.628 1.00 93.12 177 ALA A C 1
ATOM 1276 O O . ALA A 1 177 ? 6.797 10.402 9.030 1.00 93.12 177 ALA A O 1
ATOM 1277 N N . LYS A 1 178 ? 4.657 9.818 9.402 1.00 91.56 178 LYS A N 1
ATOM 1278 C CA . LYS A 1 178 ? 4.612 8.692 8.456 1.00 91.56 178 LYS A CA 1
ATOM 1279 C C . LYS A 1 178 ? 4.877 9.152 7.023 1.00 91.56 178 LYS A C 1
ATOM 1281 O O . LYS A 1 178 ? 5.707 8.552 6.342 1.00 91.56 178 LYS A O 1
ATOM 1286 N N . VAL A 1 179 ? 4.259 10.251 6.582 1.00 93.81 179 VAL A N 1
ATOM 1287 C CA . VAL A 1 179 ? 4.510 10.838 5.252 1.00 93.81 179 VAL A CA 1
ATOM 1288 C C . VAL A 1 179 ? 5.965 11.282 5.105 1.00 93.81 179 VAL A C 1
ATOM 1290 O O . VAL A 1 179 ? 6.589 10.984 4.089 1.00 93.81 179 VAL A O 1
ATOM 1293 N N . LEU A 1 180 ? 6.538 11.939 6.117 1.00 94.88 180 LEU A N 1
ATOM 1294 C CA . LEU A 1 180 ? 7.940 12.365 6.093 1.00 94.88 180 LEU A CA 1
ATOM 1295 C C . LEU A 1 180 ? 8.895 11.172 6.028 1.00 94.88 180 LEU A C 1
ATOM 1297 O O . LEU A 1 180 ? 9.791 11.159 5.189 1.00 94.88 180 LEU A O 1
ATOM 1301 N N . VAL A 1 181 ? 8.688 10.145 6.856 1.00 92.94 181 VAL A N 1
ATOM 1302 C CA . VAL A 1 181 ? 9.494 8.915 6.815 1.00 92.94 181 VAL A CA 1
ATOM 1303 C C . VAL A 1 181 ? 9.346 8.221 5.463 1.00 92.94 181 VAL A C 1
ATOM 1305 O O . VAL A 1 181 ? 10.347 7.813 4.875 1.00 92.94 181 VAL A O 1
ATOM 1308 N N . SER A 1 182 ? 8.126 8.137 4.928 1.00 92.50 182 SER A N 1
ATOM 1309 C CA . SER A 1 182 ? 7.848 7.581 3.601 1.00 92.50 182 SER A CA 1
ATOM 1310 C C . SER A 1 182 ? 8.602 8.341 2.508 1.00 92.50 182 SER A C 1
ATOM 1312 O O . SER A 1 182 ? 9.288 7.728 1.694 1.00 92.50 182 SER A O 1
ATOM 1314 N N . LEU A 1 183 ? 8.581 9.675 2.532 1.00 94.31 183 LEU A N 1
ATOM 1315 C CA . LEU A 1 183 ? 9.281 10.509 1.558 1.00 94.31 183 LEU A CA 1
ATOM 1316 C C . LEU A 1 183 ? 10.811 10.372 1.668 1.00 94.31 183 LEU A C 1
ATOM 1318 O O . LEU A 1 183 ? 11.490 10.211 0.655 1.00 94.31 183 LEU A O 1
ATOM 1322 N N . LEU A 1 184 ? 11.354 10.377 2.891 1.00 95.69 184 LEU A N 1
ATOM 1323 C CA . LEU A 1 184 ? 12.797 10.280 3.150 1.00 95.69 184 LEU A CA 1
ATOM 1324 C C . LEU A 1 184 ? 13.382 8.908 2.794 1.00 95.69 184 LEU A C 1
ATOM 1326 O O . LEU A 1 184 ? 14.535 8.814 2.382 1.00 95.69 184 LEU A O 1
ATOM 1330 N N . THR A 1 185 ? 12.595 7.842 2.933 1.00 94.50 185 THR A N 1
ATOM 1331 C CA . THR A 1 185 ? 13.029 6.458 2.673 1.00 94.50 185 THR A CA 1
ATOM 1332 C C . THR A 1 185 ? 12.648 5.956 1.280 1.00 94.50 185 THR A C 1
ATOM 1334 O O . THR A 1 185 ? 12.723 4.754 1.026 1.00 94.50 185 THR A O 1
ATOM 1337 N N . LEU A 1 186 ? 12.235 6.850 0.370 1.00 93.50 186 LEU A N 1
ATOM 1338 C CA . LEU A 1 186 ? 11.765 6.498 -0.978 1.00 93.50 186 LEU A CA 1
ATOM 1339 C C . LEU A 1 186 ? 10.659 5.426 -0.940 1.00 93.50 186 LEU A C 1
ATOM 1341 O O . LEU A 1 186 ? 10.702 4.429 -1.658 1.00 93.50 186 LEU A O 1
ATOM 1345 N N . SER A 1 187 ? 9.687 5.633 -0.053 1.00 90.56 187 SER A N 1
ATOM 1346 C CA . SER A 1 187 ? 8.514 4.790 0.196 1.00 90.56 187 SER A CA 1
ATOM 1347 C C . SER A 1 187 ? 8.774 3.442 0.880 1.00 90.56 187 SER A C 1
ATOM 1349 O O . SER A 1 187 ? 7.807 2.788 1.264 1.00 90.56 187 SER A O 1
ATOM 1351 N N . LEU A 1 188 ? 10.026 3.028 1.120 1.00 90.94 188 LEU A N 1
ATOM 1352 C CA . LEU A 1 188 ? 10.316 1.768 1.828 1.00 90.94 188 LEU A CA 1
ATOM 1353 C C . LEU A 1 188 ? 9.892 1.807 3.302 1.00 90.94 188 LEU A C 1
ATOM 1355 O O . LEU A 1 188 ? 9.252 0.877 3.789 1.00 90.94 188 LEU A O 1
ATOM 1359 N N . GLY A 1 189 ? 10.215 2.890 4.007 1.00 91.00 189 GLY A N 1
ATOM 1360 C CA . GLY A 1 189 ? 9.812 3.085 5.401 1.00 91.00 189 GLY A CA 1
ATOM 1361 C C . GLY A 1 189 ? 8.306 3.293 5.531 1.00 91.00 189 GLY A C 1
ATOM 1362 O O . GLY A 1 189 ? 7.691 2.743 6.438 1.00 91.00 189 GLY A O 1
ATOM 1363 N N . GLY A 1 190 ? 7.696 3.999 4.572 1.00 90.62 190 GLY A N 1
ATOM 1364 C CA . GLY A 1 190 ? 6.240 4.132 4.486 1.00 90.62 190 GLY A CA 1
ATOM 1365 C C . GLY A 1 190 ? 5.539 2.789 4.282 1.00 90.62 190 GLY A C 1
ATOM 1366 O O . GLY A 1 190 ? 4.510 2.542 4.900 1.00 90.62 190 GLY A O 1
ATOM 1367 N N . PHE A 1 191 ? 6.121 1.895 3.477 1.00 91.75 191 PHE A N 1
ATOM 1368 C CA . PHE A 1 191 ? 5.595 0.547 3.261 1.00 91.75 191 PHE A CA 1
ATOM 1369 C C . PHE A 1 191 ? 5.675 -0.317 4.524 1.00 91.75 191 PHE A C 1
ATOM 1371 O O . PHE A 1 191 ? 4.684 -0.935 4.898 1.00 91.75 191 PHE A O 1
ATOM 1378 N N . ALA A 1 192 ? 6.824 -0.331 5.210 1.00 92.50 192 ALA A N 1
ATOM 1379 C CA . ALA A 1 192 ? 6.978 -1.080 6.458 1.00 92.50 192 ALA A CA 1
ATOM 1380 C C . ALA A 1 192 ? 6.021 -0.571 7.549 1.00 92.50 192 ALA A C 1
ATOM 1382 O O . ALA A 1 192 ? 5.359 -1.367 8.208 1.00 92.50 192 ALA A O 1
ATOM 1383 N N . TRP A 1 193 ? 5.895 0.751 7.692 1.00 91.69 193 TRP A N 1
ATOM 1384 C CA . TRP A 1 193 ? 4.965 1.365 8.640 1.00 91.69 193 TRP A CA 1
ATOM 1385 C C . TRP A 1 193 ? 3.507 1.059 8.281 1.00 91.69 193 TRP A C 1
ATOM 1387 O O . TRP A 1 193 ? 2.728 0.648 9.135 1.00 91.69 193 TRP A O 1
ATOM 1397 N N . GLY A 1 194 ? 3.143 1.213 7.005 1.00 90.56 194 GLY A N 1
ATOM 1398 C CA . GLY A 1 194 ? 1.811 0.887 6.502 1.00 90.56 194 GLY A CA 1
ATOM 1399 C C . GLY A 1 194 ? 1.438 -0.575 6.736 1.00 90.56 194 GLY A C 1
ATOM 1400 O O . GLY A 1 194 ? 0.309 -0.849 7.115 1.00 90.56 194 GLY A O 1
ATOM 1401 N N . LEU A 1 195 ? 2.390 -1.504 6.598 1.00 91.69 195 LEU A N 1
ATOM 1402 C CA . LEU A 1 195 ? 2.163 -2.925 6.867 1.00 91.69 195 LEU A CA 1
ATOM 1403 C C . LEU A 1 195 ? 1.875 -3.202 8.350 1.00 91.69 195 LEU A C 1
ATOM 1405 O O . LEU A 1 195 ? 1.036 -4.046 8.662 1.00 91.69 195 LEU A O 1
ATOM 1409 N N . VAL A 1 196 ? 2.557 -2.499 9.258 1.00 92.62 196 VAL A N 1
ATOM 1410 C CA . VAL A 1 196 ? 2.321 -2.606 10.705 1.00 92.62 196 VAL A CA 1
ATOM 1411 C C . VAL A 1 196 ? 0.938 -2.061 11.071 1.00 92.62 196 VAL A C 1
ATOM 1413 O O . VAL A 1 196 ? 0.196 -2.741 11.779 1.00 92.62 196 VAL A O 1
ATOM 1416 N N . ASP A 1 197 ? 0.567 -0.890 10.543 1.00 90.38 197 ASP A N 1
ATOM 1417 C CA . ASP A 1 197 ? -0.762 -0.299 10.761 1.00 90.38 197 ASP A CA 1
ATOM 1418 C C . ASP A 1 197 ? -1.874 -1.208 10.208 1.00 90.38 197 ASP A C 1
ATOM 1420 O O . ASP A 1 197 ? -2.792 -1.568 10.945 1.00 90.38 197 ASP A O 1
ATOM 1424 N N . PHE A 1 198 ? -1.726 -1.683 8.967 1.00 91.75 198 PHE A N 1
ATOM 1425 C CA . PHE A 1 198 ? -2.646 -2.634 8.337 1.00 91.75 198 PHE A CA 1
ATOM 1426 C C . PHE A 1 198 ? -2.817 -3.908 9.172 1.00 91.75 198 PHE A C 1
ATOM 1428 O O . PHE A 1 198 ? -3.934 -4.352 9.430 1.00 91.75 198 PHE A O 1
ATOM 1435 N N . SER A 1 199 ? -1.713 -4.490 9.650 1.00 92.69 199 SER A N 1
ATOM 1436 C CA . SER A 1 199 ? -1.767 -5.709 10.463 1.00 92.69 199 SER A CA 1
ATOM 1437 C C . SER A 1 199 ? -2.525 -5.478 11.772 1.00 92.69 199 SER A C 1
ATOM 1439 O O . SER A 1 199 ? -3.304 -6.335 12.183 1.00 92.69 199 SER A O 1
ATOM 1441 N N . ALA A 1 200 ? -2.331 -4.326 12.421 1.00 93.00 200 ALA A N 1
ATOM 1442 C CA . ALA A 1 200 ? -3.032 -3.988 13.656 1.00 93.00 200 ALA A CA 1
ATOM 1443 C C . ALA A 1 200 ? -4.548 -3.841 13.436 1.00 93.00 200 ALA A C 1
ATOM 1445 O O . ALA A 1 200 ? -5.333 -4.392 14.211 1.00 93.00 200 ALA A O 1
ATOM 1446 N N . VAL A 1 201 ? -4.960 -3.153 12.366 1.00 92.06 201 VAL A N 1
ATOM 1447 C CA . VAL A 1 201 ? -6.378 -2.933 12.045 1.00 92.06 201 VAL A CA 1
ATOM 1448 C C . VAL A 1 201 ? -7.065 -4.229 11.617 1.00 92.06 201 VAL A C 1
ATOM 1450 O O . VAL A 1 201 ? -8.124 -4.563 12.154 1.00 92.06 201 VAL A O 1
ATOM 1453 N N . VAL A 1 202 ? -6.441 -5.020 10.739 1.00 93.75 202 VAL A N 1
ATOM 1454 C CA . VAL A 1 202 ? -6.977 -6.321 10.308 1.00 93.75 202 VAL A CA 1
ATOM 1455 C C . VAL A 1 202 ? -7.095 -7.290 11.479 1.00 93.75 202 VAL A C 1
ATOM 1457 O O . VAL A 1 202 ? -8.132 -7.932 11.629 1.00 93.75 202 VAL A O 1
ATOM 1460 N N . LEU A 1 203 ? -6.084 -7.389 12.352 1.00 95.12 203 LEU A N 1
ATOM 1461 C CA . LEU A 1 203 ? -6.158 -8.269 13.524 1.00 95.12 203 LEU A CA 1
ATOM 1462 C C . LEU A 1 203 ? -7.290 -7.863 14.470 1.00 95.12 203 LEU A C 1
ATOM 1464 O O . LEU A 1 203 ? -8.011 -8.734 14.956 1.00 95.12 203 LEU A O 1
ATOM 1468 N N . ASN A 1 204 ? -7.491 -6.566 14.701 1.00 94.31 204 ASN A N 1
ATOM 1469 C CA . ASN A 1 204 ? -8.605 -6.093 15.517 1.00 94.31 204 ASN A CA 1
ATOM 1470 C C . ASN A 1 204 ? -9.971 -6.368 14.862 1.00 94.31 204 ASN A C 1
ATOM 1472 O O . ASN A 1 204 ? -10.903 -6.815 15.534 1.00 94.31 204 ASN A O 1
ATOM 1476 N N . ALA A 1 205 ? -10.089 -6.169 13.545 1.00 93.62 205 ALA A N 1
ATOM 1477 C CA . ALA A 1 205 ? -11.302 -6.488 12.794 1.00 93.62 205 ALA A CA 1
ATOM 1478 C C . ALA A 1 205 ? -11.617 -7.996 12.822 1.00 93.62 205 ALA A C 1
ATOM 1480 O O . ALA A 1 205 ? -12.770 -8.379 13.028 1.00 93.62 205 ALA A O 1
ATOM 1481 N N . LEU A 1 206 ? -10.599 -8.856 12.703 1.00 95.75 206 LEU A N 1
ATOM 1482 C CA . LEU A 1 206 ? -10.741 -10.313 12.798 1.00 95.75 206 LEU A CA 1
ATOM 1483 C C . LEU A 1 206 ? -11.160 -10.773 14.200 1.00 95.75 206 LEU A C 1
ATOM 1485 O O . LEU A 1 206 ? -11.956 -11.704 14.320 1.00 95.75 206 LEU A O 1
ATOM 1489 N N . ARG A 1 207 ? -10.667 -10.110 15.253 1.00 96.31 207 ARG A N 1
ATOM 1490 C CA . ARG A 1 207 ? -11.064 -10.375 16.646 1.00 96.31 207 ARG A CA 1
ATOM 1491 C C . ARG A 1 207 ? -12.425 -9.793 17.021 1.00 96.31 207 ARG A C 1
ATOM 1493 O O . ARG A 1 207 ? -12.933 -10.122 18.086 1.00 96.31 207 ARG A O 1
ATOM 1500 N N . LYS A 1 208 ? -13.021 -8.966 16.152 1.00 94.81 208 LYS A N 1
ATOM 1501 C CA . LYS A 1 208 ? -14.273 -8.233 16.409 1.00 94.81 208 LYS A CA 1
ATOM 1502 C C . LYS A 1 208 ? -14.223 -7.420 17.710 1.00 94.81 208 LYS A C 1
ATOM 1504 O O . LYS A 1 208 ? -15.237 -7.257 18.375 1.00 94.81 208 LYS A O 1
ATOM 1509 N N . GLU A 1 209 ? -13.046 -6.915 18.062 1.00 95.00 209 GLU A N 1
ATOM 1510 C CA . GLU A 1 209 ? -12.868 -6.041 19.221 1.00 95.00 209 GLU A CA 1
ATOM 1511 C C . GLU A 1 209 ? -13.486 -4.659 18.927 1.00 95.00 209 GLU A C 1
ATOM 1513 O O . GLU A 1 209 ? -13.378 -4.133 17.811 1.00 95.00 209 GLU A O 1
ATOM 1518 N N . GLU A 1 210 ? -14.170 -4.084 19.916 1.00 94.25 210 GLU A N 1
ATOM 1519 C CA . GLU A 1 210 ? -14.868 -2.794 19.793 1.00 94.25 210 GLU A CA 1
ATOM 1520 C C . GLU A 1 210 ? -13.933 -1.595 19.920 1.00 94.25 210 GLU A C 1
ATOM 1522 O O . GLU A 1 210 ? -14.236 -0.543 19.371 1.00 94.25 210 GLU A O 1
ATOM 1527 N N . SER A 1 211 ? -12.774 -1.754 20.556 1.00 92.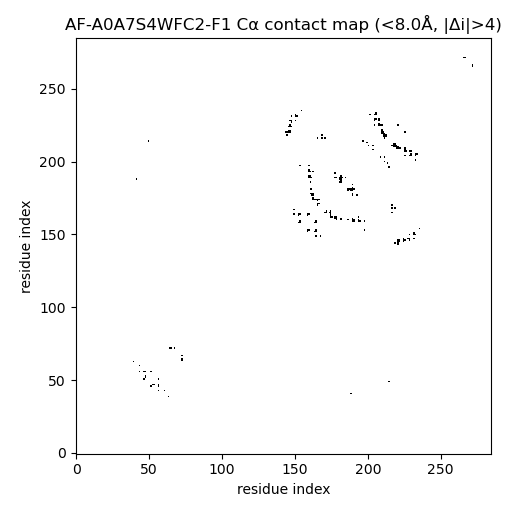81 211 SER A N 1
ATOM 1528 C CA . SER A 1 211 ? -11.788 -0.689 20.702 1.00 92.81 211 SER A CA 1
ATOM 1529 C C . SER A 1 211 ? -10.438 -1.086 20.108 1.00 92.81 211 SER A C 1
ATOM 1531 O O . SER A 1 211 ? -10.054 -2.258 20.088 1.00 92.81 211 SER A O 1
ATOM 1533 N N . ILE A 1 212 ? -9.713 -0.101 19.575 1.00 91.56 212 ILE A N 1
ATOM 1534 C CA . ILE A 1 212 ? -8.308 -0.237 19.170 1.00 91.56 212 ILE A CA 1
ATOM 1535 C C . ILE A 1 212 ? -7.496 0.726 20.023 1.00 91.56 212 ILE A C 1
ATOM 1537 O O . ILE A 1 212 ? -7.703 1.933 19.933 1.00 91.56 212 ILE A O 1
ATOM 1541 N N . HIS A 1 213 ? -6.541 0.192 20.789 1.00 90.56 213 HIS A N 1
ATOM 1542 C CA . HIS A 1 213 ? -5.585 0.966 21.598 1.00 90.56 213 HIS A CA 1
ATOM 1543 C C . HIS A 1 213 ? -4.129 0.712 21.182 1.00 90.56 213 HIS A C 1
ATOM 1545 O O . HIS A 1 213 ? -3.215 0.682 22.004 1.00 90.56 213 HIS A O 1
ATOM 1551 N N . VAL A 1 214 ? -3.900 0.464 19.893 1.00 87.38 214 VAL A N 1
ATOM 1552 C CA . VAL A 1 214 ? -2.596 0.046 19.368 1.00 87.38 214 VAL A CA 1
ATOM 1553 C C . VAL A 1 214 ? -1.974 1.190 18.564 1.00 87.38 214 VAL A C 1
ATOM 1555 O O . VAL A 1 214 ? -2.651 1.861 17.786 1.00 87.38 214 VAL A O 1
ATOM 1558 N N . LEU A 1 215 ? -0.671 1.433 18.761 1.00 86.19 215 LEU A N 1
ATOM 1559 C CA . LEU A 1 215 ? 0.126 2.424 18.016 1.00 86.19 215 LEU A CA 1
ATOM 1560 C C . LEU A 1 215 ? -0.432 3.861 18.080 1.00 86.19 215 LEU A C 1
ATOM 1562 O O . LEU A 1 215 ? -0.394 4.595 17.091 1.00 86.19 215 LEU A O 1
ATOM 1566 N N . GLY A 1 216 ? -0.996 4.268 19.219 1.00 84.00 216 GLY A N 1
ATOM 1567 C CA . GLY A 1 216 ? -1.549 5.616 19.404 1.00 84.00 216 GLY A CA 1
ATOM 1568 C C . GLY A 1 216 ? -2.860 5.877 18.653 1.00 84.00 216 GLY A C 1
ATOM 1569 O O . GLY A 1 216 ? -3.236 7.034 18.480 1.00 84.00 216 GLY A O 1
ATOM 1570 N N . MET A 1 217 ? -3.537 4.827 18.181 1.00 82.88 217 MET A N 1
ATOM 1571 C CA . MET A 1 217 ? -4.947 4.885 17.789 1.00 82.88 217 MET A CA 1
ATOM 1572 C C . MET A 1 217 ? -5.776 4.630 19.042 1.00 82.88 217 MET A C 1
ATOM 1574 O O . MET A 1 217 ? -5.498 3.667 19.749 1.00 82.88 217 MET A O 1
ATOM 1578 N N . HIS A 1 218 ? -6.743 5.498 19.324 1.00 86.81 218 HIS A N 1
ATOM 1579 C CA . HIS A 1 218 ? -7.753 5.282 20.354 1.00 86.81 218 HIS A CA 1
ATOM 1580 C C . HIS A 1 218 ? -9.102 5.589 19.717 1.00 86.81 218 HIS A C 1
ATOM 1582 O O . HIS A 1 218 ? -9.452 6.756 19.537 1.00 86.81 218 HIS A O 1
ATOM 1588 N N . VAL A 1 219 ? -9.802 4.546 19.281 1.00 88.19 219 VAL A N 1
ATOM 1589 C CA . VAL A 1 219 ? -11.151 4.663 18.723 1.00 88.19 219 VAL A CA 1
ATOM 1590 C C . VAL A 1 219 ? -11.993 3.516 19.231 1.00 88.19 219 VAL A C 1
ATOM 1592 O O . VAL A 1 219 ? -11.559 2.363 19.184 1.00 88.19 219 VAL A O 1
ATOM 1595 N N . ASP A 1 220 ? -13.190 3.879 19.665 1.00 91.31 220 ASP A N 1
ATOM 1596 C CA . ASP A 1 220 ? -14.259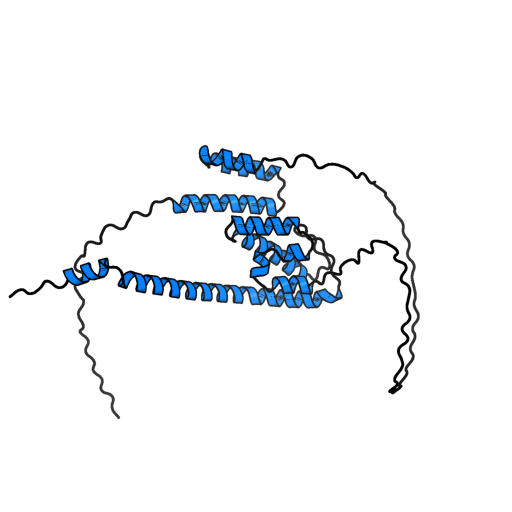 2.970 20.030 1.00 91.31 220 ASP A CA 1
ATOM 1597 C C . ASP A 1 220 ? -15.247 2.910 18.861 1.00 91.31 220 ASP A C 1
ATOM 1599 O O . ASP A 1 220 ? -15.617 3.931 18.274 1.00 91.31 220 ASP A O 1
ATOM 1603 N N . PHE A 1 221 ? -15.624 1.699 18.469 1.00 88.31 221 PHE A N 1
ATOM 1604 C CA . PHE A 1 221 ? -16.476 1.436 17.319 1.00 88.31 221 PHE A CA 1
ATOM 1605 C C . PHE A 1 221 ? -17.852 0.959 17.763 1.00 88.31 221 PHE A C 1
ATOM 1607 O O . PHE A 1 221 ? -17.994 0.171 18.693 1.00 88.31 221 PHE A O 1
ATOM 1614 N N . THR A 1 222 ? -18.884 1.369 17.029 1.00 90.94 222 THR A N 1
ATOM 1615 C CA . THR A 1 222 ? -20.245 0.885 17.269 1.00 90.94 222 THR A CA 1
ATOM 1616 C C . THR A 1 222 ? -20.358 -0.610 16.919 1.00 90.94 222 THR A C 1
ATOM 1618 O O . THR A 1 222 ? -19.974 -0.996 15.804 1.00 90.94 222 THR A O 1
ATOM 1621 N N . PRO A 1 223 ? -20.952 -1.454 17.788 1.00 91.06 223 PRO A N 1
ATOM 1622 C CA . PRO A 1 223 ? -21.006 -2.913 17.613 1.00 91.06 223 PRO A CA 1
ATOM 1623 C C . PRO A 1 223 ? -21.682 -3.358 16.308 1.00 91.06 223 PRO A C 1
ATOM 1625 O O . PRO A 1 223 ? -21.305 -4.365 15.705 1.00 91.06 223 PRO A O 1
ATOM 1628 N N . ASN A 1 224 ? -22.623 -2.558 15.800 1.00 93.31 224 ASN A N 1
ATOM 1629 C CA . ASN A 1 224 ? -23.351 -2.833 14.558 1.00 93.31 224 ASN A CA 1
ATOM 1630 C C . ASN A 1 224 ? -22.446 -2.857 13.309 1.00 93.31 224 ASN A C 1
ATOM 1632 O O . ASN A 1 224 ? -22.825 -3.420 12.285 1.00 93.31 224 ASN A O 1
ATOM 1636 N N . THR A 1 225 ? -21.243 -2.276 13.377 1.00 92.44 225 THR A N 1
ATOM 1637 C CA . THR A 1 225 ? -20.294 -2.214 12.247 1.00 92.44 225 THR A CA 1
ATOM 1638 C C . THR A 1 225 ? -19.265 -3.349 12.245 1.00 92.44 225 THR A C 1
ATOM 1640 O O . THR A 1 225 ? -18.547 -3.533 11.259 1.00 92.44 225 THR A O 1
ATOM 1643 N N . LEU A 1 226 ? -19.207 -4.162 13.309 1.00 92.50 226 LEU A N 1
ATOM 1644 C CA . LEU A 1 226 ? -18.181 -5.198 13.481 1.00 92.50 226 LEU A CA 1
ATOM 1645 C C . LEU A 1 226 ? -18.283 -6.317 12.441 1.00 92.50 226 LEU A C 1
ATOM 1647 O O . LEU A 1 226 ? -17.262 -6.818 11.972 1.00 92.50 226 LEU A O 1
ATOM 1651 N N . GLN A 1 227 ? -19.500 -6.710 12.053 1.00 94.69 227 GLN A N 1
ATOM 1652 C CA . GLN A 1 227 ? -19.688 -7.769 11.058 1.00 94.69 227 GLN A CA 1
ATOM 1653 C C . GLN A 1 227 ? -19.222 -7.326 9.668 1.00 94.69 227 GLN A C 1
ATOM 1655 O O . GLN A 1 227 ? -18.537 -8.086 8.985 1.00 94.69 227 GLN A O 1
ATOM 1660 N N . ALA A 1 228 ? -19.542 -6.091 9.271 1.00 94.12 228 ALA A N 1
ATOM 1661 C CA . ALA A 1 228 ? -19.056 -5.518 8.020 1.00 94.12 228 ALA A CA 1
ATOM 1662 C C . ALA A 1 228 ? -17.524 -5.407 8.029 1.00 94.12 228 ALA A C 1
ATOM 1664 O O . ALA A 1 228 ? -16.875 -5.810 7.066 1.00 94.12 228 ALA A O 1
ATOM 1665 N N . ALA A 1 229 ? -16.945 -4.947 9.143 1.00 93.31 229 ALA A N 1
ATOM 1666 C CA . ALA A 1 229 ? -15.499 -4.851 9.310 1.00 93.31 229 ALA A CA 1
ATOM 1667 C C . ALA A 1 229 ? -14.797 -6.215 9.198 1.00 93.31 229 ALA A C 1
ATOM 1669 O O . ALA A 1 229 ? -13.769 -6.332 8.537 1.00 93.31 229 ALA A O 1
ATOM 1670 N N . PHE A 1 230 ? -15.376 -7.266 9.780 1.00 95.56 230 PHE A N 1
ATOM 1671 C CA . PHE A 1 230 ? -14.856 -8.627 9.655 1.00 95.56 230 PHE A CA 1
ATOM 1672 C C . PHE A 1 230 ? -14.854 -9.113 8.198 1.00 95.56 230 PHE A C 1
ATOM 1674 O O . PHE A 1 230 ? -13.858 -9.662 7.732 1.00 95.56 230 PHE A O 1
ATOM 1681 N N . VAL A 1 231 ? -15.953 -8.898 7.462 1.00 96.25 231 VAL A N 1
ATOM 1682 C CA . VAL A 1 231 ? -16.045 -9.292 6.046 1.00 96.25 231 VAL A CA 1
ATOM 1683 C C . VAL A 1 231 ? -15.019 -8.533 5.203 1.00 96.25 231 VAL A C 1
ATOM 1685 O O . VAL A 1 231 ? -14.319 -9.155 4.407 1.00 96.25 231 VAL A O 1
ATOM 1688 N N . LEU A 1 232 ? -14.882 -7.221 5.412 1.00 94.25 232 LEU A N 1
ATOM 1689 C CA . LEU A 1 232 ? -13.888 -6.399 4.715 1.00 94.25 232 LEU A CA 1
ATOM 1690 C C . LEU A 1 232 ? -12.455 -6.863 5.004 1.00 94.25 232 LEU A C 1
ATOM 1692 O O . LEU A 1 232 ? -11.686 -7.044 4.067 1.00 94.25 232 LEU A O 1
ATOM 1696 N N . ALA A 1 233 ? -12.126 -7.181 6.259 1.00 94.69 233 ALA A N 1
ATOM 1697 C CA . ALA A 1 233 ? -10.804 -7.692 6.625 1.00 94.69 233 ALA A CA 1
ATOM 1698 C C . ALA A 1 233 ? -10.450 -9.008 5.904 1.00 94.69 233 ALA A C 1
ATOM 1700 O O . ALA A 1 233 ? -9.311 -9.205 5.477 1.00 94.69 233 ALA A O 1
ATOM 1701 N N . VAL A 1 234 ? -11.424 -9.909 5.725 1.00 96.44 234 VAL A N 1
ATOM 1702 C CA . VAL A 1 234 ? -11.227 -11.146 4.949 1.00 96.44 234 VAL A CA 1
ATOM 1703 C C . VAL A 1 234 ? -11.013 -10.836 3.465 1.00 96.44 234 VAL A C 1
ATOM 1705 O O . VAL A 1 234 ? -10.126 -11.421 2.841 1.00 96.44 234 VAL A O 1
ATOM 1708 N N . VAL A 1 235 ? -11.792 -9.908 2.899 1.00 96.19 235 VAL A N 1
ATOM 1709 C CA . VAL A 1 235 ? -11.633 -9.467 1.504 1.00 96.19 235 VAL A CA 1
ATOM 1710 C C . VAL A 1 235 ? -10.246 -8.864 1.277 1.00 96.19 235 VAL A C 1
ATOM 1712 O O . VAL A 1 235 ? -9.588 -9.228 0.301 1.00 96.19 235 VAL A O 1
ATOM 1715 N N . ASP A 1 236 ? -9.762 -8.022 2.188 1.00 92.69 236 ASP A N 1
ATOM 1716 C CA . ASP A 1 236 ? -8.436 -7.404 2.098 1.00 92.69 236 ASP A CA 1
ATOM 1717 C C . ASP A 1 236 ? -7.306 -8.428 2.166 1.00 92.69 236 ASP A C 1
ATOM 1719 O O . ASP A 1 236 ? -6.354 -8.366 1.381 1.00 92.69 236 ASP A O 1
ATOM 1723 N N . LEU A 1 237 ? -7.435 -9.433 3.036 1.00 94.50 237 LEU A N 1
ATOM 1724 C CA . LEU A 1 237 ? -6.455 -10.510 3.143 1.00 94.50 237 LEU A CA 1
ATOM 1725 C C . LEU A 1 237 ? -6.348 -11.321 1.839 1.00 94.50 237 LEU A C 1
ATOM 1727 O O . LEU A 1 237 ? -5.250 -11.714 1.442 1.00 94.50 237 LEU A O 1
ATOM 1731 N N . VAL A 1 238 ? -7.472 -11.537 1.146 1.00 96.56 238 VAL A N 1
ATOM 1732 C CA . VAL A 1 238 ? -7.519 -12.208 -0.166 1.00 96.56 238 VAL A CA 1
ATOM 1733 C C . VAL A 1 238 ? -7.029 -11.291 -1.292 1.00 96.56 238 VAL A C 1
ATOM 1735 O O . VAL A 1 238 ? -6.376 -11.755 -2.228 1.00 96.56 238 VAL A O 1
ATOM 1738 N N . MET A 1 239 ? -7.296 -9.988 -1.211 1.00 94.19 239 MET A N 1
ATOM 1739 C CA . MET A 1 239 ? -6.842 -9.005 -2.198 1.00 94.19 239 MET A CA 1
ATOM 1740 C C . MET A 1 239 ? -5.331 -8.765 -2.150 1.00 94.19 239 MET A C 1
ATOM 1742 O O . MET A 1 239 ? -4.719 -8.506 -3.187 1.00 94.19 239 MET A O 1
ATOM 1746 N N . LEU A 1 240 ? -4.693 -8.891 -0.987 1.00 92.38 240 LEU A N 1
ATOM 1747 C CA . LEU A 1 240 ? -3.258 -8.661 -0.818 1.00 92.38 240 LEU A CA 1
ATOM 1748 C C . LEU A 1 240 ? -2.365 -9.476 -1.784 1.00 92.38 240 LEU A C 1
ATOM 1750 O O . LEU A 1 240 ? -1.551 -8.867 -2.489 1.00 92.38 240 LEU A O 1
ATOM 1754 N N . PRO A 1 241 ? -2.497 -10.812 -1.920 1.00 95.56 241 PRO A N 1
ATOM 1755 C CA . PRO A 1 241 ? -1.725 -11.563 -2.910 1.00 95.56 241 PRO A CA 1
ATOM 1756 C C . PRO A 1 241 ? -2.059 -11.163 -4.355 1.00 95.56 241 PRO A C 1
ATOM 1758 O O . PRO A 1 241 ? -1.157 -11.149 -5.198 1.00 95.56 241 PRO A O 1
ATOM 1761 N N . LEU A 1 242 ? -3.309 -10.783 -4.652 1.00 96.06 242 LEU A N 1
ATOM 1762 C CA . LEU A 1 242 ? -3.702 -10.297 -5.981 1.00 96.06 242 LEU A CA 1
ATOM 1763 C C . LEU A 1 242 ? -2.969 -8.996 -6.331 1.00 96.06 242 LEU A C 1
ATOM 1765 O O . LEU A 1 242 ? -2.411 -8.882 -7.425 1.00 96.06 242 LEU A O 1
ATOM 1769 N N . TRP A 1 243 ? -2.869 -8.059 -5.385 1.00 93.44 243 TRP A N 1
ATOM 1770 C CA . TRP A 1 243 ? -2.092 -6.831 -5.547 1.00 93.44 243 TRP A CA 1
ATOM 1771 C C . TRP A 1 243 ? -0.600 -7.100 -5.745 1.00 93.44 243 TRP A C 1
ATOM 1773 O O . TRP A 1 243 ? 0.025 -6.464 -6.594 1.00 93.44 243 TRP A O 1
ATOM 1783 N N . VAL A 1 244 ? -0.019 -8.073 -5.034 1.00 93.44 244 VAL A N 1
ATOM 1784 C CA . VAL A 1 244 ? 1.388 -8.469 -5.230 1.00 93.44 244 VAL A CA 1
ATOM 1785 C C . VAL A 1 244 ? 1.614 -9.013 -6.644 1.00 93.44 244 VAL A C 1
ATOM 1787 O O . VAL A 1 244 ? 2.585 -8.632 -7.306 1.00 93.44 244 VAL A O 1
ATOM 1790 N N . VAL A 1 245 ? 0.720 -9.870 -7.144 1.00 97.06 245 VAL A N 1
ATOM 1791 C CA . VAL A 1 245 ? 0.794 -10.394 -8.517 1.00 97.06 245 VAL A CA 1
ATOM 1792 C C . VAL A 1 245 ? 0.646 -9.264 -9.538 1.00 97.06 245 VAL A C 1
ATOM 1794 O O . VAL A 1 245 ? 1.470 -9.159 -10.452 1.00 97.06 245 VAL A O 1
ATOM 1797 N N . ALA A 1 246 ? -0.337 -8.378 -9.356 1.00 96.06 246 ALA A N 1
ATOM 1798 C CA . ALA A 1 246 ? -0.566 -7.227 -10.224 1.00 96.06 246 ALA A CA 1
ATOM 1799 C C . ALA A 1 246 ? 0.641 -6.274 -10.249 1.00 96.06 246 ALA A C 1
ATOM 1801 O O . ALA A 1 246 ? 1.089 -5.867 -11.322 1.00 96.06 246 ALA A O 1
ATOM 1802 N N . ALA A 1 247 ? 1.239 -5.981 -9.091 1.00 93.31 247 ALA A N 1
ATOM 1803 C CA . ALA A 1 247 ? 2.431 -5.144 -8.980 1.00 93.31 247 ALA A CA 1
ATOM 1804 C C . ALA A 1 247 ? 3.642 -5.776 -9.685 1.00 93.31 247 ALA A C 1
ATOM 1806 O O . ALA A 1 247 ? 4.356 -5.094 -10.426 1.00 93.31 247 ALA A O 1
ATOM 1807 N N . LYS A 1 248 ? 3.856 -7.091 -9.528 1.00 96.31 248 LYS A N 1
ATOM 1808 C CA . LYS A 1 248 ? 4.922 -7.817 -10.242 1.00 96.31 24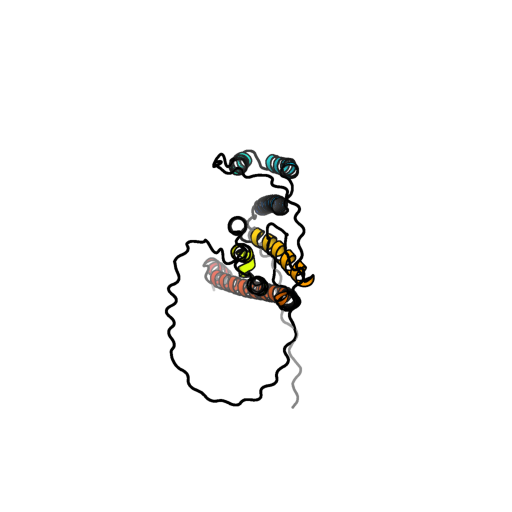8 LYS A CA 1
ATOM 1809 C C . LYS A 1 248 ? 4.696 -7.811 -11.752 1.00 96.31 248 LYS A C 1
ATOM 1811 O O . LYS A 1 248 ? 5.653 -7.622 -12.507 1.00 96.31 248 LYS A O 1
ATOM 1816 N N . TYR A 1 249 ? 3.453 -7.984 -12.196 1.00 98.06 249 TYR A N 1
ATOM 1817 C CA . TYR A 1 249 ? 3.093 -7.902 -13.608 1.00 98.06 249 TYR A CA 1
ATOM 1818 C C . TYR A 1 249 ? 3.356 -6.498 -14.170 1.00 98.06 249 TYR A C 1
ATOM 1820 O O . TYR A 1 249 ? 4.086 -6.359 -15.153 1.00 98.06 249 TYR A O 1
ATOM 1828 N N . ALA A 1 250 ? 2.876 -5.451 -13.496 1.00 96.69 250 ALA A N 1
ATOM 1829 C CA . ALA A 1 250 ? 3.111 -4.060 -13.876 1.00 96.69 250 ALA A CA 1
ATOM 1830 C C . ALA A 1 250 ? 4.611 -3.717 -13.922 1.00 96.69 250 ALA A C 1
ATOM 1832 O O . ALA A 1 250 ? 5.080 -3.078 -14.867 1.00 96.69 250 ALA A O 1
ATOM 1833 N N . TRP A 1 251 ? 5.396 -4.199 -12.953 1.00 96.81 251 TRP A N 1
ATOM 1834 C CA . TRP A 1 251 ? 6.852 -4.050 -12.953 1.00 96.81 251 TRP A CA 1
ATOM 1835 C C . TRP A 1 251 ? 7.498 -4.722 -14.168 1.00 96.81 251 TRP A C 1
ATOM 1837 O O . TRP A 1 251 ? 8.366 -4.132 -14.818 1.00 96.81 251 TRP A O 1
ATOM 1847 N N . LYS A 1 252 ? 7.068 -5.944 -14.510 1.00 96.94 252 LYS A N 1
ATOM 1848 C CA . LYS A 1 252 ? 7.565 -6.682 -15.679 1.00 96.94 252 LYS A CA 1
ATOM 1849 C C . LYS A 1 252 ? 7.265 -5.932 -16.978 1.00 96.94 252 LYS A C 1
ATOM 1851 O O . LYS A 1 252 ? 8.177 -5.760 -17.786 1.00 96.94 252 LYS A O 1
ATOM 1856 N N . VAL A 1 253 ? 6.039 -5.435 -17.143 1.00 98.06 253 VAL A N 1
ATOM 1857 C CA . VAL A 1 253 ? 5.625 -4.629 -18.305 1.00 98.06 253 VAL A CA 1
ATOM 1858 C C . VAL A 1 253 ? 6.474 -3.361 -18.411 1.00 98.06 253 VAL A C 1
ATOM 1860 O O . VAL A 1 253 ? 7.078 -3.089 -19.449 1.00 98.06 253 VAL A O 1
ATOM 1863 N N . ARG A 1 254 ? 6.625 -2.621 -17.307 1.00 97.31 254 ARG A N 1
ATOM 1864 C CA . ARG A 1 254 ? 7.430 -1.391 -17.273 1.00 97.31 254 ARG A CA 1
ATOM 1865 C C . ARG A 1 254 ? 8.903 -1.651 -17.600 1.00 97.31 254 ARG A C 1
ATOM 1867 O O . ARG A 1 254 ? 9.530 -0.858 -18.306 1.00 97.31 254 ARG A O 1
ATOM 1874 N N . LYS A 1 255 ? 9.459 -2.770 -17.122 1.00 97.19 255 LYS A N 1
ATOM 1875 C CA . LYS A 1 255 ? 10.820 -3.210 -17.461 1.00 97.19 255 LYS A CA 1
ATOM 1876 C C . LYS A 1 255 ? 10.945 -3.537 -18.952 1.00 97.19 255 LYS A C 1
ATOM 1878 O O . LYS A 1 255 ? 11.940 -3.141 -19.554 1.00 97.19 255 LYS A O 1
ATOM 1883 N N . GLY A 1 256 ? 9.944 -4.197 -19.539 1.00 97.69 256 GLY A N 1
ATOM 1884 C CA . GLY A 1 256 ? 9.869 -4.479 -20.976 1.00 97.69 256 GLY A CA 1
ATOM 1885 C C . GLY A 1 256 ? 9.994 -3.208 -21.815 1.00 97.69 256 GLY A C 1
ATOM 1886 O O . GLY A 1 256 ? 10.952 -3.066 -22.574 1.00 97.69 256 GLY A O 1
ATOM 1887 N N . HIS A 1 257 ? 9.132 -2.221 -21.564 1.00 97.81 257 HIS A N 1
ATOM 1888 C CA . HIS A 1 257 ? 9.174 -0.939 -22.275 1.00 97.81 257 HIS A CA 1
ATOM 1889 C C . HIS A 1 257 ? 10.494 -0.184 -22.100 1.00 97.81 257 HIS A C 1
ATOM 1891 O O . HIS A 1 257 ? 11.001 0.430 -23.039 1.00 97.81 257 HIS A O 1
ATOM 1897 N N . ARG A 1 258 ? 11.102 -0.227 -20.906 1.00 97.19 258 ARG A N 1
ATOM 1898 C CA . ARG A 1 258 ? 12.417 0.395 -20.696 1.00 97.19 258 ARG A CA 1
ATOM 1899 C C . ARG A 1 258 ? 13.493 -0.275 -21.555 1.00 97.19 258 ARG A C 1
ATOM 1901 O O . ARG A 1 258 ? 14.322 0.428 -22.127 1.00 97.19 258 ARG A O 1
ATOM 1908 N N . MET A 1 259 ? 13.471 -1.602 -21.676 1.00 97.38 259 MET A N 1
ATOM 1909 C CA . MET A 1 259 ? 14.427 -2.341 -22.505 1.00 97.38 259 MET A CA 1
ATOM 1910 C C . MET A 1 259 ? 14.232 -2.080 -24.000 1.00 97.38 259 MET A C 1
ATOM 1912 O O . MET A 1 259 ? 15.219 -1.940 -24.715 1.00 97.38 259 MET A O 1
ATOM 1916 N N . GLU A 1 260 ? 12.993 -1.956 -24.474 1.00 97.88 260 GLU A N 1
ATOM 1917 C CA . GLU A 1 260 ? 12.702 -1.590 -25.869 1.00 97.88 260 GLU A CA 1
ATOM 1918 C C . GLU A 1 260 ? 13.253 -0.206 -26.217 1.00 97.88 260 GLU A C 1
ATOM 1920 O O . GLU A 1 260 ? 13.925 -0.040 -27.234 1.00 97.88 260 GLU A O 1
ATOM 1925 N N . ARG A 1 261 ? 13.068 0.776 -25.326 1.00 97.31 261 ARG A N 1
ATOM 1926 C CA . ARG A 1 261 ? 13.626 2.126 -25.503 1.00 97.31 261 ARG A CA 1
ATOM 1927 C C . ARG A 1 261 ? 15.154 2.120 -25.531 1.00 97.31 261 ARG A C 1
ATOM 1929 O O . ARG A 1 261 ? 15.751 2.830 -26.334 1.00 97.31 261 ARG A O 1
ATOM 1936 N N . LEU A 1 262 ? 15.791 1.305 -24.689 1.00 96.44 262 LEU A N 1
ATOM 1937 C CA . LEU A 1 262 ? 17.248 1.154 -24.692 1.00 96.44 262 LEU A CA 1
ATOM 1938 C C . LEU A 1 262 ? 17.751 0.492 -25.982 1.00 96.44 262 LEU A C 1
ATOM 1940 O O . LEU A 1 262 ? 18.728 0.970 -26.548 1.00 96.44 262 LEU A O 1
ATOM 1944 N N . LYS A 1 263 ? 17.061 -0.538 -26.491 1.00 95.94 263 LYS A N 1
ATOM 1945 C CA . LYS A 1 263 ? 17.383 -1.171 -27.782 1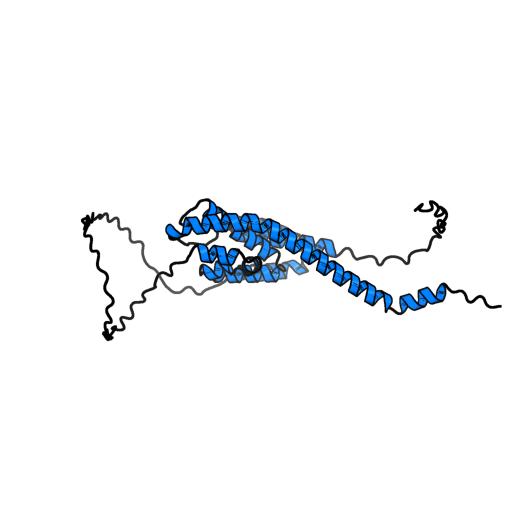.00 95.94 263 LYS A CA 1
ATOM 1946 C C . LYS A 1 263 ? 17.255 -0.184 -28.943 1.00 95.94 263 LYS A C 1
ATOM 1948 O O . LYS A 1 263 ? 18.179 -0.063 -29.740 1.00 95.94 263 LYS A O 1
ATOM 1953 N N . ALA A 1 264 ? 16.154 0.566 -29.001 1.00 96.31 264 ALA A N 1
ATOM 1954 C CA . ALA A 1 264 ? 15.934 1.574 -30.036 1.00 96.31 264 ALA A CA 1
ATOM 1955 C C . ALA A 1 264 ? 17.002 2.683 -30.007 1.00 96.31 264 ALA A C 1
ATOM 1957 O O . ALA A 1 264 ? 17.466 3.125 -31.056 1.00 96.31 264 ALA A O 1
ATOM 1958 N N . ASN A 1 265 ? 17.433 3.112 -28.817 1.00 95.88 265 ASN A N 1
ATOM 1959 C CA . ASN A 1 265 ? 18.503 4.100 -28.674 1.00 95.88 265 ASN A CA 1
ATOM 1960 C C . ASN A 1 265 ? 19.885 3.524 -29.021 1.00 95.88 265 ASN A C 1
ATOM 1962 O O . ASN A 1 265 ? 20.687 4.216 -29.642 1.00 95.88 265 ASN A O 1
ATOM 1966 N N . ALA A 1 266 ? 20.154 2.260 -28.679 1.00 94.75 266 ALA A N 1
ATOM 1967 C CA . ALA A 1 266 ? 21.404 1.588 -29.028 1.00 94.75 266 ALA A CA 1
ATOM 1968 C C . ALA A 1 266 ? 21.585 1.474 -30.552 1.00 94.75 266 ALA A C 1
ATOM 1970 O O . ALA A 1 266 ? 22.659 1.798 -31.059 1.00 94.75 266 ALA A O 1
ATOM 1971 N N . MET A 1 267 ? 20.521 1.128 -31.290 1.00 90.88 267 MET A N 1
ATOM 1972 C CA . MET A 1 267 ? 20.533 1.059 -32.763 1.00 90.88 267 MET A CA 1
ATOM 1973 C C . MET A 1 267 ? 20.761 2.420 -33.436 1.00 90.88 267 MET A C 1
ATOM 1975 O O . MET A 1 267 ? 21.268 2.484 -34.552 1.00 90.88 267 MET A O 1
ATOM 1979 N N . LYS A 1 268 ? 20.399 3.523 -32.769 1.00 94.50 268 LYS A N 1
ATOM 1980 C CA . LYS A 1 268 ? 20.644 4.883 -33.272 1.00 94.50 268 LYS A CA 1
ATOM 1981 C C . LYS A 1 268 ? 22.067 5.375 -33.001 1.00 94.50 268 LYS A C 1
ATOM 1983 O O . LYS A 1 268 ? 22.459 6.394 -33.568 1.00 94.50 268 LYS A O 1
ATOM 1988 N N . SER A 1 269 ? 22.836 4.697 -32.144 1.00 94.00 269 SER A N 1
ATOM 1989 C CA . SER A 1 269 ? 24.177 5.156 -31.784 1.00 94.00 269 SER A CA 1
ATOM 1990 C C . SER A 1 269 ? 25.150 5.037 -32.974 1.00 94.00 269 SER A C 1
ATOM 1992 O O . SER A 1 269 ? 25.176 4.007 -33.653 1.00 94.00 269 SER A O 1
ATOM 1994 N N . PRO A 1 270 ? 25.973 6.067 -33.252 1.00 90.12 270 PRO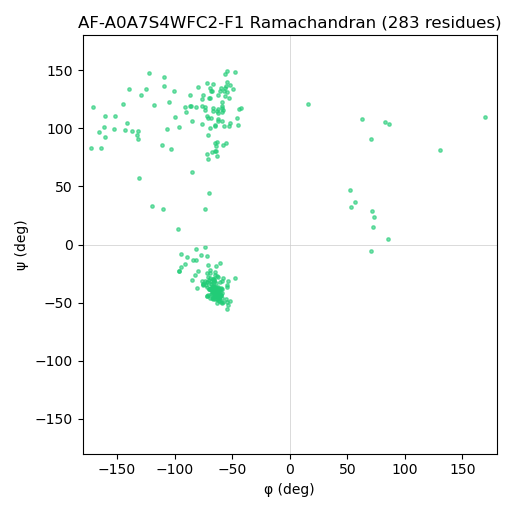 A N 1
ATOM 1995 C CA . PRO A 1 270 ? 26.919 6.051 -34.371 1.00 90.12 270 PRO A CA 1
ATOM 1996 C C . PRO A 1 270 ? 27.990 4.963 -34.221 1.00 90.12 270 PRO A C 1
ATOM 1998 O O . PRO A 1 270 ? 28.448 4.429 -35.225 1.00 90.12 270 PRO A O 1
ATOM 2001 N N . HIS A 1 271 ? 28.315 4.558 -32.988 1.00 84.62 271 HIS A N 1
ATOM 2002 C CA . HIS A 1 271 ? 29.256 3.468 -32.713 1.00 84.62 271 HIS A CA 1
ATOM 2003 C C . HIS A 1 271 ? 28.831 2.129 -33.332 1.00 84.62 271 HIS A C 1
ATOM 2005 O O . HIS A 1 271 ? 29.687 1.354 -33.750 1.00 84.62 271 HIS A O 1
ATOM 2011 N N . PHE A 1 272 ? 27.524 1.877 -33.461 1.00 80.00 272 PHE A N 1
ATOM 2012 C CA . PHE A 1 272 ? 27.023 0.681 -34.142 1.00 80.00 272 PHE A CA 1
ATOM 2013 C C . PHE A 1 272 ? 27.231 0.741 -35.661 1.00 80.00 272 PHE A C 1
ATOM 2015 O O . PHE A 1 272 ? 27.480 -0.287 -36.287 1.00 80.00 272 PHE A O 1
ATOM 2022 N N . LYS A 1 273 ? 27.177 1.940 -36.259 1.00 78.75 273 LYS A N 1
ATOM 2023 C CA . LYS A 1 273 ? 27.419 2.125 -37.698 1.00 78.75 273 LYS A CA 1
ATOM 2024 C C . LYS A 1 273 ? 28.888 1.903 -38.051 1.00 78.75 273 LYS A C 1
ATOM 2026 O O . LYS A 1 273 ? 29.170 1.297 -39.077 1.00 78.75 273 LYS A O 1
ATOM 2031 N N . THR A 1 274 ? 29.814 2.345 -37.198 1.00 82.69 274 THR A N 1
ATOM 2032 C CA . THR A 1 274 ? 31.254 2.169 -37.436 1.00 82.69 274 THR A CA 1
ATOM 2033 C C . THR A 1 274 ? 31.679 0.705 -37.320 1.00 82.69 274 THR A C 1
ATOM 2035 O O . THR A 1 274 ? 32.471 0.244 -38.135 1.00 82.69 274 THR A O 1
ATOM 2038 N N . ALA A 1 275 ? 31.115 -0.044 -36.364 1.00 75.62 275 ALA A N 1
ATOM 2039 C CA . ALA A 1 275 ? 31.369 -1.481 -36.233 1.00 75.62 275 ALA A CA 1
ATOM 2040 C C . ALA A 1 275 ? 30.845 -2.273 -37.445 1.00 75.62 275 ALA A C 1
ATOM 2042 O O . ALA A 1 275 ? 31.567 -3.094 -37.997 1.00 75.62 275 ALA A O 1
ATOM 2043 N N . ALA A 1 276 ? 29.632 -1.967 -37.922 1.00 76.62 276 ALA A N 1
ATOM 2044 C CA . ALA A 1 276 ? 29.072 -2.612 -39.112 1.00 76.62 276 ALA A CA 1
ATOM 2045 C C . ALA A 1 276 ? 29.838 -2.274 -40.409 1.00 76.62 276 ALA A C 1
ATOM 2047 O O . ALA A 1 276 ? 29.866 -3.083 -41.333 1.00 76.62 276 ALA A O 1
ATOM 2048 N N . ALA A 1 277 ? 30.457 -1.090 -40.492 1.00 77.88 277 ALA A N 1
ATOM 2049 C CA . ALA A 1 277 ? 31.281 -0.697 -41.635 1.00 77.88 277 ALA A CA 1
ATOM 2050 C C . ALA A 1 277 ? 32.666 -1.372 -41.638 1.00 77.88 277 ALA A C 1
ATOM 2052 O O . ALA A 1 277 ? 33.199 -1.639 -42.710 1.00 77.88 277 ALA A O 1
ATOM 2053 N N . ALA A 1 278 ? 33.237 -1.666 -40.465 1.00 79.88 278 ALA A N 1
ATOM 2054 C CA . ALA A 1 278 ? 34.535 -2.334 -40.351 1.00 79.88 278 ALA A CA 1
ATOM 2055 C C . ALA A 1 278 ? 34.491 -3.823 -40.756 1.00 79.88 278 ALA A C 1
ATOM 2057 O O . ALA A 1 278 ? 35.487 -4.342 -41.251 1.00 79.88 278 ALA A O 1
ATOM 2058 N N . ASP A 1 279 ? 33.337 -4.483 -40.606 1.00 79.25 279 ASP A N 1
ATOM 2059 C CA . ASP A 1 279 ? 33.138 -5.902 -40.956 1.00 79.25 279 ASP A CA 1
ATOM 2060 C C . ASP A 1 279 ? 32.867 -6.160 -42.449 1.00 79.25 279 ASP A C 1
ATOM 2062 O O . ASP A 1 279 ? 32.783 -7.312 -42.872 1.00 79.25 279 ASP A O 1
ATOM 2066 N N . ASN A 1 280 ? 32.763 -5.115 -43.275 1.00 79.06 280 ASN A N 1
ATOM 2067 C CA . ASN A 1 280 ? 32.787 -5.250 -44.731 1.00 79.06 280 ASN A CA 1
ATOM 2068 C C . ASN A 1 280 ? 34.168 -4.817 -45.245 1.00 79.06 280 ASN A C 1
ATOM 2070 O O . ASN A 1 280 ? 34.316 -3.670 -45.681 1.00 79.06 280 ASN A O 1
ATOM 2074 N N . PRO A 1 281 ? 35.198 -5.693 -45.211 1.00 71.81 281 PRO A N 1
ATOM 2075 C CA . PRO A 1 281 ? 36.426 -5.417 -45.930 1.00 71.81 281 PRO A CA 1
ATOM 2076 C C . PRO A 1 281 ? 36.044 -5.341 -47.401 1.00 71.81 281 PRO A C 1
ATOM 2078 O O . PRO A 1 281 ? 35.667 -6.336 -48.023 1.00 71.81 281 PRO A O 1
ATOM 2081 N N . VAL A 1 282 ? 36.074 -4.121 -47.928 1.00 72.44 282 VAL A N 1
ATOM 2082 C CA . VAL A 1 282 ? 35.934 -3.834 -49.349 1.00 72.44 282 VAL A CA 1
ATOM 2083 C C . VAL A 1 282 ? 36.846 -4.818 -50.076 1.00 72.44 282 VAL A C 1
ATOM 2085 O O . VAL A 1 282 ? 38.068 -4.728 -49.964 1.00 72.44 282 VAL A O 1
ATOM 2088 N N . LYS A 1 283 ? 36.255 -5.800 -50.771 1.00 68.06 283 LYS A N 1
ATOM 2089 C CA . LYS A 1 283 ? 36.965 -6.648 -51.732 1.00 68.06 283 LYS A CA 1
ATOM 2090 C C . LYS A 1 283 ? 37.349 -5.741 -52.896 1.00 68.06 283 LYS A C 1
ATOM 2092 O O . LYS A 1 283 ? 36.640 -5.657 -53.892 1.00 68.06 283 LYS A O 1
ATOM 2097 N N . GLY A 1 284 ? 38.418 -4.982 -52.687 1.00 70.62 284 GLY A N 1
ATOM 2098 C CA . GLY A 1 284 ? 39.116 -4.246 -53.720 1.00 70.62 284 GLY A CA 1
ATOM 2099 C C . GLY A 1 284 ? 39.788 -5.256 -54.633 1.00 70.62 284 GLY A C 1
ATOM 2100 O O . GLY A 1 284 ? 40.698 -5.967 -54.213 1.00 70.62 284 GLY A O 1
ATOM 2101 N N . THR A 1 285 ? 39.223 -5.344 -55.830 1.00 54.69 285 THR A N 1
ATOM 2102 C CA . THR A 1 285 ? 39.819 -5.818 -57.081 1.00 54.69 285 THR A CA 1
ATOM 2103 C C . THR A 1 285 ? 41.184 -5.213 -57.355 1.00 54.69 285 THR A C 1
ATOM 2105 O O . THR A 1 285 ? 41.327 -4.000 -57.070 1.00 54.69 285 THR A O 1
#

pLDDT: mean 72.5, std 20.12, range [31.34, 98.06]